Protein AF-A0A497TEY6-F1 (afdb_monomer)

Foldseek 3Di:
DPPPFPFKDKFWPPDFPPDQAAEAEAFDKDKTKIAIDTDAFKWKWKDKQQPPDIDDTDTDDPFRMDIDIDHHNDQDWMKMKMKMAHPVDRVRIDMDMHIYGYHHDDDPVSVVVRVLVVVLVVQSRQAACDDLQHLFGDDPPFRLLSLLVSLCSCVVVPAACPTDPSRRCVVSNVSSLVSQVRRFKDKDACVVVPPDDQPVVPDPDDPPPRIDIDGDTPDPVRVVSNVVSCVSRDDVVVVPPDPPD

Radius of gyration: 21.72 Å; Cα contacts (8 Å, |Δi|>4): 428; chains: 1; bounding box: 52×37×64 Å

Mean predicted aligned error: 9.14 Å

Nearest PDB structures (foldseek):
  4xed-assembly1_A  TM=7.573E-01  e=8.522E-04  Thermoplasmatales archaeon SCGC AB-540-F20
  3tp4-assembly3_B  TM=7.199E-01  e=8.021E-04  synthetic construct
  2ox5-assembly1_Y  TM=5.947E-01  e=7.102E-03  Paracoccus denitrificans
  8qy5-assembly1_A  TM=5.147E-01  e=2.690E+00  Mus musculus
  8qy6-assembly1_A  TM=5.144E-01  e=2.690E+00  Mus musculus

Secondary structure (DSSP, 8-state):
----PPPPEEEEES-STT---EEEETT-EEEEEEEEESSS--EEEEEETTSPPPPPPB---SSSSEEEEEE--SSSEEEEEEEEE-SS-TTSEEEEEEEEEEESS--HHHHHHHHHHHHHHHHHTTB--SSTTTTSBPSSS-HHHHHHHHHHHHHHTT-STTS-TT-TTHHHHHHHHHHHHHHSEEEEEGGG-TTS--TTSSS--SS---EEEEE--SSGGGHHHHHHHHHHT--TTTTTS----

Sequence (245 aa):
MSSVEAAVNVRVQPSGDNVTTAYALSGEQRILFGNVEGAAAYECRWQFSDGTPATAWAAPGATRFINTTHTYASAAPHWARLTCRDPGNIADTDSETINMLVIGTDNLNRQKNDAIDDGLRYSYNRILTGGSYQGCFYGSGQYGASTGMALLAFENHGHNLDSNDEDSYKAVVEEGLACILRVYPTAINMTNQACVGDPELGDTDADNDNKGLRFQSTTQNYTPFMMMAMVNAGSLAAGRSDVVT

Structure (mmCIF, N/CA/C/O backbone):
data_AF-A0A497TEY6-F1
#
_entry.id   AF-A0A497TEY6-F1
#
loop_
_atom_site.group_PDB
_atom_site.id
_atom_site.type_symbol
_atom_site.label_atom_id
_atom_site.label_alt_id
_atom_site.label_comp_id
_atom_site.label_asym_id
_atom_site.label_entity_id
_atom_site.label_seq_id
_atom_site.pdbx_PDB_ins_code
_atom_site.Cartn_x
_atom_site.Cartn_y
_atom_site.Cartn_z
_atom_site.occupancy
_atom_site.B_iso_or_equiv
_atom_site.auth_seq_id
_atom_site.auth_comp_id
_atom_site.auth_asym_id
_atom_site.auth_atom_id
_atom_site.pdbx_PDB_model_num
ATOM 1 N N . MET A 1 1 ? -14.983 16.328 -24.821 1.00 35.53 1 MET A N 1
ATOM 2 C CA . MET A 1 1 ? -15.218 15.136 -23.986 1.00 35.53 1 MET A CA 1
ATOM 3 C C . MET A 1 1 ? -15.114 15.605 -22.554 1.00 35.53 1 MET A C 1
ATOM 5 O O . MET A 1 1 ? -14.080 16.153 -22.202 1.00 35.53 1 MET A O 1
ATOM 9 N N . SER A 1 2 ? -16.214 15.539 -21.804 1.00 33.78 2 SER A N 1
ATOM 10 C CA . SER A 1 2 ? -16.213 15.849 -20.373 1.00 33.78 2 SER A CA 1
ATOM 11 C C . SER A 1 2 ? -15.285 14.844 -19.706 1.00 33.78 2 SER A C 1
ATOM 13 O O . SER A 1 2 ? -15.531 13.646 -19.834 1.00 33.78 2 SER A O 1
ATOM 15 N N . SER A 1 3 ? -14.206 15.301 -19.073 1.00 37.41 3 SER A N 1
ATOM 16 C CA . SER A 1 3 ? -13.462 14.456 -18.147 1.00 37.41 3 SER A CA 1
ATOM 17 C C . SER A 1 3 ? -14.455 14.048 -17.069 1.00 37.41 3 SER A C 1
ATOM 19 O O . SER A 1 3 ? -14.961 14.907 -16.348 1.00 37.41 3 SER A O 1
ATOM 21 N N . VAL A 1 4 ? -14.826 12.772 -17.030 1.00 41.84 4 VAL A N 1
ATOM 22 C CA . VAL A 1 4 ? -15.467 12.220 -15.841 1.00 41.84 4 VAL A CA 1
ATOM 23 C C . VAL A 1 4 ? -14.401 12.347 -14.765 1.00 41.84 4 VAL A C 1
ATOM 25 O O . VAL A 1 4 ? -13.343 11.732 -14.872 1.00 41.84 4 VAL A O 1
ATOM 28 N N . GLU A 1 5 ? -14.616 13.266 -13.831 1.00 52.09 5 GLU A N 1
ATOM 29 C CA . GLU A 1 5 ? -13.780 13.391 -12.647 1.00 52.09 5 GLU A CA 1
ATOM 30 C C . GLU A 1 5 ? -13.785 12.013 -11.976 1.00 52.09 5 GLU A C 1
ATOM 32 O O . GLU A 1 5 ? -14.854 11.429 -11.782 1.00 52.09 5 GLU A O 1
ATOM 37 N N . ALA A 1 6 ? -12.606 11.418 -11.784 1.00 61.09 6 ALA A N 1
ATOM 38 C CA . ALA A 1 6 ? -12.520 10.090 -11.195 1.00 61.09 6 ALA A CA 1
ATOM 39 C C . ALA A 1 6 ? -13.115 10.163 -9.783 1.00 61.09 6 ALA A C 1
ATOM 41 O O . ALA A 1 6 ? -12.627 10.953 -8.970 1.00 61.09 6 ALA A O 1
ATOM 42 N N . ALA A 1 7 ? -14.177 9.383 -9.549 1.00 79.31 7 ALA A N 1
ATOM 43 C CA . ALA A 1 7 ? -14.864 9.306 -8.264 1.00 79.31 7 ALA A CA 1
ATOM 44 C C . ALA A 1 7 ? -13.876 8.938 -7.152 1.00 79.31 7 ALA A C 1
ATOM 46 O O . ALA A 1 7 ? -12.878 8.260 -7.417 1.00 79.31 7 ALA A O 1
ATOM 47 N N . VAL A 1 8 ? -14.159 9.384 -5.926 1.00 86.25 8 VAL A N 1
ATOM 48 C CA . VAL A 1 8 ? -13.364 9.013 -4.751 1.00 86.25 8 VAL A CA 1
ATOM 49 C C . VAL A 1 8 ? -13.293 7.488 -4.683 1.00 86.25 8 VAL A C 1
ATOM 51 O O . VAL A 1 8 ? -14.329 6.830 -4.647 1.00 86.25 8 VAL A O 1
ATOM 54 N N . ASN A 1 9 ? -12.080 6.940 -4.650 1.00 88.94 9 ASN A N 1
ATOM 55 C CA . ASN A 1 9 ? -11.855 5.518 -4.414 1.00 88.94 9 ASN A CA 1
ATOM 56 C C . ASN A 1 9 ? -10.943 5.345 -3.199 1.00 88.94 9 ASN A C 1
ATOM 58 O O . ASN A 1 9 ? -9.799 5.805 -3.212 1.00 88.94 9 ASN A O 1
ATOM 62 N N . VAL A 1 10 ? -11.454 4.735 -2.137 1.00 90.44 10 VAL A N 1
ATOM 63 C CA . VAL A 1 10 ? -10.746 4.473 -0.887 1.00 90.44 10 VAL A CA 1
ATOM 64 C C . VAL A 1 10 ? -10.326 3.016 -0.860 1.00 90.44 10 VAL A C 1
ATOM 66 O O . VAL A 1 10 ? -11.129 2.135 -1.100 1.00 90.44 10 VAL A O 1
ATOM 69 N N . ARG A 1 11 ? -9.086 2.747 -0.455 1.00 89.69 11 ARG A N 1
ATOM 70 C CA . ARG A 1 11 ? -8.628 1.385 -0.149 1.00 89.69 11 ARG A CA 1
ATOM 71 C C . ARG A 1 11 ? -7.975 1.367 1.223 1.00 89.69 11 ARG A C 1
ATOM 73 O O . ARG A 1 11 ? -7.430 2.376 1.676 1.00 89.69 11 ARG A O 1
ATOM 80 N N . VAL A 1 12 ? -8.030 0.236 1.917 1.00 88.06 12 VAL A N 1
ATOM 81 C CA . VAL A 1 12 ? -7.464 0.057 3.268 1.00 88.06 12 VAL A CA 1
ATOM 82 C C . VAL A 1 12 ? -6.588 -1.178 3.331 1.00 88.06 12 VAL A C 1
ATOM 84 O O . VAL A 1 12 ? -6.692 -2.043 2.480 1.00 88.06 12 VAL A O 1
ATOM 87 N N . GLN A 1 13 ? -5.741 -1.280 4.352 1.00 81.81 13 GLN A N 1
ATOM 88 C CA . GLN A 1 13 ? -4.891 -2.451 4.555 1.00 81.81 13 GLN A CA 1
ATOM 89 C C . GLN A 1 13 ? -5.149 -3.124 5.914 1.00 81.81 13 GLN A C 1
ATOM 91 O O . GLN A 1 13 ? -5.354 -2.420 6.909 1.00 81.81 13 GLN A O 1
ATOM 96 N N . PRO A 1 14 ? -5.091 -4.468 5.992 1.00 73.00 14 PRO A N 1
ATOM 97 C CA . PRO A 1 14 ? -4.903 -5.402 4.876 1.00 73.00 14 PRO A CA 1
ATOM 98 C C . PRO A 1 14 ? -6.047 -5.349 3.844 1.00 73.00 14 PRO A C 1
ATOM 100 O O . PRO A 1 14 ? -7.207 -5.210 4.230 1.00 73.00 14 PRO A O 1
ATOM 103 N N . SER A 1 15 ? -5.701 -5.449 2.556 1.00 58.66 15 SER A N 1
ATOM 104 C CA . SER A 1 15 ? -6.634 -5.599 1.422 1.00 58.66 15 SER A CA 1
ATOM 105 C C . SER A 1 15 ? -6.335 -6.870 0.632 1.00 58.66 15 SER A C 1
ATOM 107 O O . SER A 1 15 ? -5.198 -7.342 0.611 1.00 58.66 15 SER A O 1
ATOM 109 N N . GLY A 1 16 ? -7.346 -7.385 -0.068 1.00 46.44 16 GLY A N 1
ATOM 110 C CA . GLY A 1 16 ? -7.223 -8.505 -1.001 1.00 46.44 16 GLY A CA 1
ATOM 111 C C . GLY A 1 16 ? -8.073 -9.717 -0.617 1.00 46.44 16 GLY A C 1
ATOM 112 O O . GLY A 1 16 ? -8.401 -9.938 0.549 1.00 46.44 16 GLY A O 1
ATOM 113 N N . ASP A 1 17 ? -8.401 -10.537 -1.617 1.00 40.22 17 ASP A N 1
ATOM 114 C CA . ASP A 1 17 ? -9.377 -11.635 -1.512 1.00 40.22 17 ASP A CA 1
ATOM 115 C C . ASP A 1 17 ? -8.986 -12.726 -0.490 1.00 40.22 17 ASP A C 1
ATOM 117 O O . ASP A 1 17 ? -9.835 -13.486 -0.023 1.00 40.22 17 ASP A O 1
ATOM 121 N N . ASN A 1 18 ? -7.703 -12.790 -0.110 1.00 43.34 18 ASN A N 1
ATOM 122 C CA . ASN A 1 18 ? -7.140 -13.820 0.768 1.00 43.34 18 ASN A CA 1
ATOM 123 C C . ASN A 1 18 ? -6.798 -13.333 2.189 1.00 43.34 18 ASN A C 1
ATOM 125 O O . ASN A 1 18 ? -6.404 -14.150 3.026 1.00 43.34 18 ASN A O 1
ATOM 129 N N . VAL A 1 19 ? -6.951 -12.037 2.492 1.00 55.66 19 VAL A N 1
ATOM 130 C CA . VAL A 1 19 ? -6.684 -11.477 3.829 1.00 55.66 19 VAL A CA 1
ATOM 131 C C . VAL A 1 19 ? -7.913 -10.715 4.308 1.00 55.66 19 VAL A C 1
ATOM 133 O O . VAL A 1 19 ? -8.013 -9.500 4.207 1.00 55.66 19 VAL A O 1
ATOM 136 N N . THR A 1 20 ? -8.878 -11.449 4.858 1.00 57.47 20 THR A N 1
ATOM 137 C CA . THR A 1 20 ? -10.159 -10.868 5.290 1.00 57.47 20 THR A CA 1
ATOM 138 C C . THR A 1 20 ? -10.094 -10.163 6.644 1.00 57.47 20 THR A C 1
ATOM 140 O O . THR A 1 20 ? -11.054 -9.493 7.018 1.00 57.47 20 THR A O 1
ATOM 143 N N . THR A 1 21 ? -9.013 -10.352 7.412 1.00 66.94 21 THR A N 1
ATOM 144 C CA . THR A 1 21 ? -8.944 -9.916 8.812 1.00 66.94 21 THR A CA 1
ATOM 145 C C . THR A 1 21 ? -7.520 -9.540 9.224 1.00 66.94 21 THR A C 1
ATOM 147 O O . THR A 1 21 ? -6.620 -10.379 9.184 1.00 66.94 21 THR A O 1
ATOM 150 N N . ALA A 1 22 ? -7.326 -8.307 9.695 1.00 81.00 22 ALA A N 1
ATOM 151 C CA . ALA A 1 22 ? -6.098 -7.879 10.361 1.00 81.00 22 ALA A CA 1
ATOM 152 C C . ALA A 1 22 ? -6.052 -8.388 11.810 1.00 81.00 22 ALA A C 1
ATOM 154 O O . ALA A 1 22 ? -7.086 -8.576 12.453 1.00 81.00 22 ALA A O 1
ATOM 155 N N . TYR A 1 23 ? -4.856 -8.570 12.364 1.00 83.50 23 TYR A N 1
ATOM 156 C CA . TYR A 1 23 ? -4.686 -8.953 13.767 1.00 83.50 23 TYR A CA 1
ATOM 157 C C . TYR A 1 23 ? -4.219 -7.769 14.600 1.00 83.50 23 TYR A C 1
ATOM 159 O O . TYR A 1 23 ? -3.314 -7.056 14.183 1.00 83.50 23 TYR A O 1
ATOM 167 N N . ALA A 1 24 ? -4.761 -7.627 15.808 1.00 87.25 24 ALA A N 1
ATOM 168 C CA . ALA A 1 24 ? -4.252 -6.701 16.818 1.00 87.25 24 ALA A CA 1
ATOM 169 C C . ALA A 1 24 ? -4.156 -7.384 18.189 1.00 87.25 24 ALA A C 1
ATOM 171 O O . ALA A 1 24 ? -4.886 -8.339 18.461 1.00 87.25 24 ALA A O 1
ATOM 172 N N . LEU A 1 25 ? -3.264 -6.916 19.062 1.00 92.31 25 LEU A N 1
ATOM 173 C CA . LEU A 1 25 ? -3.239 -7.334 20.463 1.00 92.31 25 LEU A CA 1
ATOM 174 C C . LEU A 1 25 ? -4.049 -6.343 21.308 1.00 92.31 25 LEU A C 1
ATOM 176 O O . LEU A 1 25 ? -3.952 -5.128 21.142 1.00 92.31 25 LEU A O 1
ATOM 180 N N . SER A 1 26 ? -4.849 -6.861 22.235 1.00 94.56 26 SER A N 1
ATOM 181 C CA . SER A 1 26 ? -5.590 -6.038 23.192 1.00 94.56 26 SER A CA 1
ATOM 182 C C . SER A 1 26 ? -4.626 -5.148 23.987 1.00 94.56 26 SER A C 1
ATOM 184 O O . SER A 1 26 ? -3.683 -5.647 24.600 1.00 94.56 26 SER A O 1
ATOM 186 N N . GLY A 1 27 ? -4.867 -3.837 23.998 1.00 93.88 27 GLY A N 1
ATOM 187 C CA . GLY A 1 27 ? -4.016 -2.844 24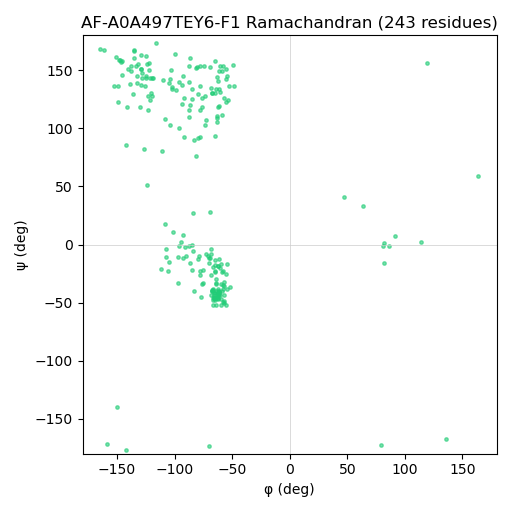.663 1.00 93.88 27 GLY A CA 1
ATOM 188 C C . GLY A 1 27 ? -2.768 -2.415 23.879 1.00 93.88 27 GLY A C 1
ATOM 189 O O . GLY A 1 27 ? -2.040 -1.543 24.346 1.00 93.88 27 GLY A O 1
ATOM 190 N N . GLU A 1 28 ? -2.522 -2.973 22.692 1.00 92.44 28 GLU A N 1
ATOM 191 C CA . GLU A 1 28 ? -1.431 -2.558 21.806 1.00 92.44 28 GLU A CA 1
ATOM 192 C C . GLU A 1 28 ? -1.882 -1.405 20.898 1.00 92.44 28 GLU A C 1
ATOM 194 O O . GLU A 1 28 ? -3.013 -1.375 20.406 1.00 92.44 28 GLU A O 1
ATOM 199 N N . GLN A 1 29 ? -1.001 -0.429 20.675 1.00 92.56 29 GLN A N 1
ATOM 200 C CA . GLN A 1 29 ? -1.232 0.615 19.680 1.00 92.56 29 GLN A CA 1
ATOM 201 C C . GLN A 1 29 ? -0.907 0.081 18.286 1.00 92.56 29 GLN A C 1
ATOM 203 O O . GLN A 1 29 ? 0.180 -0.442 18.058 1.00 92.56 29 GLN A O 1
ATOM 208 N N . ARG A 1 30 ? -1.837 0.258 17.347 1.00 88.06 30 ARG A N 1
ATOM 209 C CA . ARG A 1 30 ? -1.687 -0.139 15.946 1.00 88.06 30 ARG A CA 1
ATOM 210 C C . ARG A 1 30 ? -1.801 1.056 15.026 1.00 88.06 30 ARG A C 1
ATOM 212 O O . ARG A 1 30 ? -2.616 1.945 15.265 1.00 88.06 30 ARG A O 1
ATOM 219 N N . ILE A 1 31 ? -1.003 1.049 13.962 1.00 89.88 31 ILE A N 1
ATOM 220 C CA . ILE A 1 31 ? -1.162 1.978 12.846 1.00 89.88 31 ILE A CA 1
ATOM 221 C C . ILE A 1 31 ? -2.147 1.346 11.871 1.00 89.88 31 ILE A C 1
ATOM 223 O O . ILE A 1 31 ? -1.865 0.308 11.282 1.00 89.88 31 ILE A O 1
ATOM 227 N N . LEU A 1 32 ? -3.290 1.993 11.701 1.00 90.94 32 LEU A N 1
ATOM 228 C CA . LEU A 1 32 ? -4.266 1.658 10.674 1.00 90.94 32 LEU A CA 1
ATOM 229 C C . LEU A 1 32 ? -4.025 2.578 9.491 1.00 90.94 32 LEU A C 1
ATOM 231 O O . LEU A 1 32 ? -3.728 3.761 9.688 1.00 90.94 32 LEU A O 1
ATOM 235 N N . PHE A 1 33 ? -4.130 2.053 8.275 1.00 90.19 33 PHE A N 1
ATOM 236 C CA . PHE A 1 33 ? -3.905 2.872 7.100 1.00 90.19 33 PHE A CA 1
ATOM 237 C C . PHE A 1 33 ? -4.689 2.430 5.873 1.00 90.19 33 PHE A C 1
ATOM 239 O O . PHE A 1 33 ? -5.163 1.300 5.774 1.00 90.19 33 PHE A O 1
ATOM 246 N N . GLY A 1 34 ? -4.788 3.368 4.943 1.00 90.31 34 GLY A N 1
ATOM 247 C CA . GLY A 1 34 ? -5.334 3.187 3.612 1.00 90.31 34 GLY A CA 1
ATOM 248 C C . GLY A 1 34 ? -4.831 4.279 2.676 1.00 90.31 34 GLY A C 1
ATOM 249 O O . GLY A 1 34 ? -3.964 5.075 3.049 1.00 90.31 34 GLY A O 1
ATOM 250 N N . ASN A 1 35 ? -5.381 4.345 1.478 1.00 89.69 35 ASN A N 1
ATOM 251 C CA . ASN A 1 35 ? -5.160 5.411 0.510 1.00 89.69 35 ASN A CA 1
ATOM 252 C C . ASN A 1 35 ? -6.489 5.839 -0.113 1.00 89.69 35 ASN A C 1
ATOM 254 O O . ASN A 1 35 ? -7.515 5.183 0.044 1.00 89.69 35 ASN A O 1
ATOM 258 N N . VAL A 1 36 ? -6.446 6.981 -0.787 1.00 89.44 36 VAL A N 1
ATOM 259 C CA . VAL A 1 36 ? -7.556 7.500 -1.576 1.00 89.44 36 VAL A CA 1
ATOM 260 C C . VAL A 1 36 ? -7.024 7.937 -2.931 1.00 89.44 36 VAL A C 1
ATOM 262 O O . VAL A 1 36 ? -5.941 8.524 -3.009 1.00 89.44 36 VAL A O 1
ATOM 265 N N . GLU A 1 37 ? -7.776 7.643 -3.980 1.00 85.75 37 GLU A N 1
ATOM 266 C CA . GLU A 1 37 ? -7.488 8.035 -5.353 1.00 85.75 37 GLU A CA 1
ATOM 267 C C . GLU A 1 37 ? -8.649 8.818 -5.969 1.00 85.75 37 GLU A C 1
ATOM 269 O O . GLU A 1 37 ? -9.806 8.692 -5.564 1.00 85.75 37 GLU A O 1
ATOM 274 N N . GLY A 1 38 ? -8.287 9.627 -6.966 1.00 75.44 38 GLY A N 1
ATOM 275 C CA . GLY A 1 38 ? -9.163 10.402 -7.837 1.00 75.44 38 GLY A CA 1
ATOM 276 C C . GLY A 1 38 ? -8.639 11.836 -8.032 1.00 75.44 38 GLY A C 1
ATOM 277 O O . GLY A 1 38 ? -7.477 12.127 -7.737 1.00 75.44 38 GLY A O 1
ATOM 278 N N . ALA A 1 39 ? -9.461 12.728 -8.589 1.00 61.75 39 ALA A N 1
ATOM 279 C CA . ALA A 1 39 ? -9.014 14.050 -9.044 1.00 61.75 39 ALA A CA 1
ATOM 280 C C . ALA A 1 39 ? -9.139 15.199 -8.015 1.00 61.75 39 ALA A C 1
ATOM 282 O O . ALA A 1 39 ? -8.576 16.272 -8.249 1.00 61.75 39 ALA A O 1
ATOM 283 N N . ALA A 1 40 ? -9.845 15.002 -6.895 1.00 69.56 40 ALA A N 1
ATOM 284 C CA . ALA A 1 40 ? -10.230 16.079 -5.975 1.00 69.56 40 ALA A CA 1
ATOM 285 C C . ALA A 1 40 ? -9.324 16.204 -4.731 1.00 69.56 40 ALA A C 1
ATOM 287 O O . ALA A 1 40 ? -8.566 15.305 -4.369 1.00 69.56 40 ALA A O 1
ATOM 288 N N . ALA A 1 41 ? -9.413 17.347 -4.040 1.00 82.81 41 ALA A N 1
ATOM 289 C CA . ALA A 1 41 ? -8.766 17.551 -2.745 1.00 82.81 41 ALA A CA 1
ATOM 290 C C . ALA A 1 41 ? -9.605 16.902 -1.633 1.00 82.81 41 ALA A C 1
ATOM 292 O O . ALA A 1 41 ? -10.509 17.526 -1.088 1.00 82.81 41 ALA A O 1
ATOM 293 N N . TYR A 1 42 ? -9.312 15.644 -1.309 1.00 88.88 42 TYR A N 1
ATOM 294 C CA . TYR A 1 42 ? -10.089 14.866 -0.343 1.00 88.88 42 TYR A CA 1
ATOM 295 C C . TYR A 1 42 ? -9.940 15.343 1.096 1.00 88.88 42 TYR A C 1
ATOM 297 O O . TYR A 1 42 ? -8.885 15.820 1.511 1.00 88.88 42 TYR A O 1
ATOM 305 N N . GLU A 1 43 ? -10.973 15.089 1.893 1.00 93.19 43 GLU A N 1
ATOM 306 C CA . GLU A 1 43 ? -10.844 14.957 3.339 1.00 93.19 43 GLU A CA 1
ATOM 307 C C . GLU A 1 43 ? -11.282 13.563 3.777 1.00 93.19 43 GLU A C 1
ATOM 309 O O . GLU A 1 43 ? -12.223 12.986 3.232 1.00 93.19 43 GLU A O 1
ATOM 314 N N . CYS A 1 44 ? -10.598 13.017 4.777 1.00 95.38 44 CYS A N 1
ATOM 315 C CA . CYS A 1 44 ? -10.802 11.661 5.254 1.00 95.38 44 CYS A CA 1
ATOM 316 C C . CYS A 1 44 ? -10.938 11.617 6.774 1.00 95.38 44 CYS A C 1
ATOM 318 O O . CYS A 1 44 ? -10.434 12.487 7.489 1.00 95.38 44 CYS A O 1
ATOM 320 N N . ARG A 1 45 ? -11.609 10.582 7.277 1.00 96.19 45 ARG A N 1
ATOM 321 C CA . ARG A 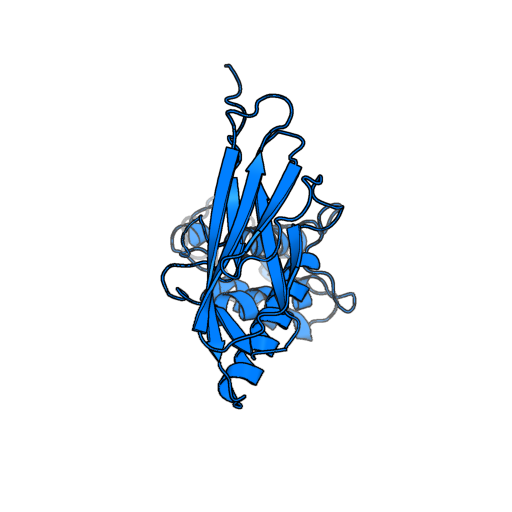1 45 ? -11.702 10.285 8.709 1.00 96.19 45 ARG A CA 1
ATOM 322 C C . ARG A 1 45 ? -11.739 8.786 8.977 1.00 96.19 45 ARG A C 1
ATOM 324 O O . ARG A 1 45 ? -12.201 8.010 8.143 1.00 96.19 45 ARG A O 1
ATOM 331 N N . TRP A 1 46 ? -11.360 8.418 10.193 1.00 97.25 46 TRP A N 1
ATOM 332 C CA . TRP A 1 46 ? -11.461 7.062 10.713 1.00 97.25 46 TRP A CA 1
ATOM 333 C C . TRP A 1 46 ? -12.620 6.919 11.693 1.00 97.25 46 TRP A C 1
ATOM 335 O O . TRP A 1 46 ? -12.899 7.816 12.491 1.00 97.25 46 TRP A O 1
ATOM 345 N N . GLN A 1 47 ? -13.288 5.771 11.636 1.00 97.44 47 GLN A N 1
ATOM 346 C CA . GLN A 1 47 ? -14.353 5.375 12.552 1.00 97.44 47 GLN A CA 1
ATOM 347 C C . GLN A 1 47 ? -14.056 3.992 13.124 1.00 97.44 47 GLN A C 1
ATOM 349 O O . GLN A 1 47 ? -13.496 3.150 12.424 1.00 97.44 47 GLN A O 1
ATOM 354 N N . PHE A 1 48 ? -14.471 3.749 14.367 1.00 96.19 48 PHE A N 1
ATOM 355 C CA . PHE A 1 48 ? -14.117 2.539 15.106 1.00 96.19 48 PHE A CA 1
ATOM 356 C C . PHE A 1 48 ? -15.354 1.845 15.672 1.00 96.19 48 PHE A C 1
ATOM 358 O O . PHE A 1 48 ? -16.305 2.483 16.123 1.00 96.19 48 PHE A O 1
ATOM 365 N N . SER A 1 49 ? -15.316 0.516 15.670 1.00 95.12 49 SER A N 1
ATOM 366 C CA . SER A 1 49 ? -16.376 -0.347 16.211 1.00 95.12 49 SER A CA 1
ATOM 367 C C . SER A 1 49 ? -16.515 -0.346 17.737 1.00 95.12 49 SER A C 1
ATOM 369 O O . SER A 1 49 ? -17.520 -0.822 18.257 1.00 95.12 49 SER A O 1
ATOM 371 N N . ASP A 1 50 ? -15.509 0.142 18.463 1.00 94.12 50 ASP A N 1
ATOM 372 C CA . ASP A 1 50 ? -15.385 -0.003 19.919 1.00 94.12 50 ASP A CA 1
ATOM 373 C C . ASP A 1 50 ? -15.981 1.168 20.721 1.00 94.12 50 ASP A C 1
ATOM 375 O O . ASP A 1 50 ? -15.830 1.235 21.940 1.00 94.12 50 ASP A O 1
ATOM 379 N N . GLY A 1 51 ? -16.676 2.088 20.045 1.00 93.25 51 GLY A N 1
ATOM 380 C CA . GLY A 1 51 ? -17.280 3.274 20.653 1.00 93.25 51 GLY A CA 1
ATOM 381 C C . GLY A 1 51 ? -16.336 4.472 20.774 1.00 93.25 51 GLY A C 1
ATOM 382 O O . GLY A 1 51 ? -16.775 5.537 21.216 1.00 93.25 51 GLY A O 1
ATOM 383 N N . THR A 1 52 ? -15.075 4.344 20.349 1.00 96.12 52 THR A N 1
ATOM 384 C CA . THR A 1 52 ? -14.159 5.485 20.248 1.00 96.12 52 THR A CA 1
ATOM 385 C C . THR A 1 52 ? -14.711 6.511 19.252 1.00 96.12 52 THR A C 1
ATOM 387 O O . THR A 1 52 ? -15.153 6.131 18.161 1.00 96.12 52 THR A O 1
ATOM 390 N N . PRO A 1 53 ? -14.707 7.818 19.587 1.00 96.88 53 PRO A N 1
ATOM 391 C CA . PRO A 1 53 ? -15.140 8.854 18.661 1.00 96.88 53 PRO A CA 1
ATOM 392 C C . PRO A 1 53 ? -14.366 8.799 17.342 1.00 96.88 53 PRO A C 1
ATOM 394 O O . PRO A 1 53 ? -13.160 8.555 17.321 1.00 96.88 53 PRO A O 1
ATOM 397 N N . ALA A 1 54 ? -15.064 9.070 16.240 1.00 97.25 54 ALA A N 1
ATOM 398 C CA . ALA A 1 54 ? -14.426 9.207 14.938 1.00 97.25 54 ALA A CA 1
ATOM 399 C C . ALA A 1 54 ? -13.379 10.331 14.957 1.00 97.25 54 ALA A C 1
ATOM 401 O O . ALA A 1 54 ? -13.551 11.338 15.653 1.00 97.25 54 ALA A O 1
ATOM 402 N N . THR A 1 55 ? -12.329 10.195 14.148 1.00 97.19 55 THR A N 1
ATOM 403 C CA . THR A 1 55 ? -11.382 11.296 13.952 1.00 97.19 55 THR A CA 1
ATOM 404 C C . THR A 1 55 ? -12.076 12.470 13.258 1.00 97.19 55 THR A C 1
ATOM 406 O O . THR A 1 55 ? -13.094 12.309 12.574 1.00 97.19 55 THR A O 1
ATOM 409 N N . ALA A 1 56 ? -11.515 13.670 13.410 1.00 95.75 56 ALA A N 1
ATOM 410 C CA . ALA A 1 56 ? -11.923 14.803 12.590 1.00 95.75 56 ALA A CA 1
ATOM 411 C C . ALA A 1 56 ? -11.657 14.510 11.104 1.00 95.75 56 ALA A C 1
ATOM 413 O O . ALA A 1 56 ? -10.759 13.731 10.772 1.00 95.75 56 ALA A O 1
ATOM 414 N N . TRP A 1 57 ? -12.435 15.147 10.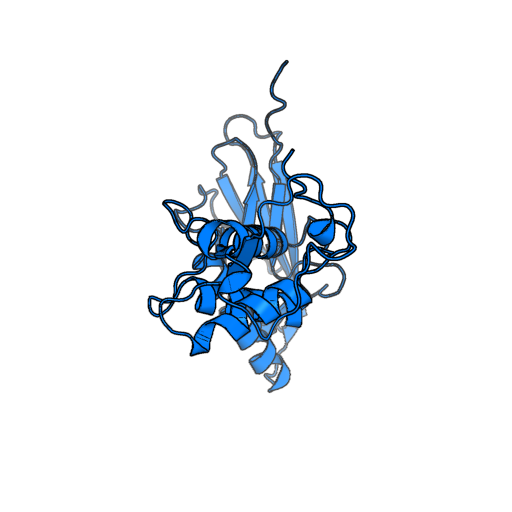230 1.00 94.38 57 TRP A N 1
ATOM 415 C CA . TRP A 1 57 ? -12.116 15.200 8.809 1.00 94.38 57 TRP A CA 1
ATOM 416 C C . TRP A 1 57 ? -10.818 15.980 8.612 1.00 94.38 57 TRP A C 1
ATOM 418 O O . TRP A 1 57 ? -10.657 17.070 9.167 1.00 94.38 57 TRP A O 1
ATOM 428 N N . ALA A 1 58 ? -9.890 15.406 7.857 1.00 92.50 58 ALA A N 1
ATOM 429 C CA . ALA A 1 58 ? -8.612 16.025 7.547 1.00 92.50 58 ALA A CA 1
ATOM 430 C C . ALA A 1 58 ? -8.169 15.649 6.134 1.00 92.50 58 ALA A C 1
ATOM 432 O O . ALA A 1 58 ? -8.416 14.533 5.678 1.00 92.50 58 ALA A O 1
ATOM 433 N N . ALA A 1 59 ? -7.490 16.569 5.452 1.00 89.50 59 ALA A N 1
ATOM 434 C CA . ALA A 1 59 ? -6.874 16.267 4.167 1.00 89.50 59 ALA A CA 1
ATOM 435 C C . ALA A 1 59 ? -5.781 15.190 4.324 1.00 89.50 59 ALA A C 1
ATOM 437 O O . ALA A 1 59 ? -5.070 15.202 5.340 1.00 89.50 59 ALA A O 1
ATOM 438 N N . PRO A 1 60 ? -5.607 14.282 3.343 1.00 85.25 60 PRO A N 1
ATOM 439 C CA . PRO A 1 60 ? -4.447 13.403 3.297 1.00 85.25 60 PRO A CA 1
ATOM 440 C C . PRO A 1 60 ? -3.151 14.220 3.400 1.00 85.25 60 PRO A C 1
ATOM 442 O O . PRO A 1 60 ? -3.015 15.283 2.793 1.00 85.25 60 PRO A O 1
ATOM 445 N N . GLY A 1 61 ? -2.206 13.746 4.214 1.00 76.25 61 GLY A N 1
ATOM 446 C CA . GLY A 1 61 ? -0.903 14.393 4.356 1.00 76.25 61 GLY A CA 1
ATOM 447 C C . GLY A 1 61 ? -0.030 14.243 3.103 1.00 76.25 61 GLY A C 1
ATOM 448 O O . GLY A 1 61 ? -0.438 13.683 2.094 1.00 76.25 61 GLY A O 1
ATOM 449 N N . ALA A 1 62 ? 1.231 14.677 3.190 1.00 71.56 62 ALA A N 1
ATOM 450 C CA . ALA A 1 62 ? 2.215 14.502 2.111 1.00 71.56 62 ALA A CA 1
ATOM 451 C C . ALA A 1 62 ? 2.645 13.034 1.881 1.00 71.56 62 ALA A C 1
ATOM 453 O O . ALA A 1 62 ? 3.459 12.750 1.004 1.00 71.56 62 ALA A O 1
ATOM 454 N N . T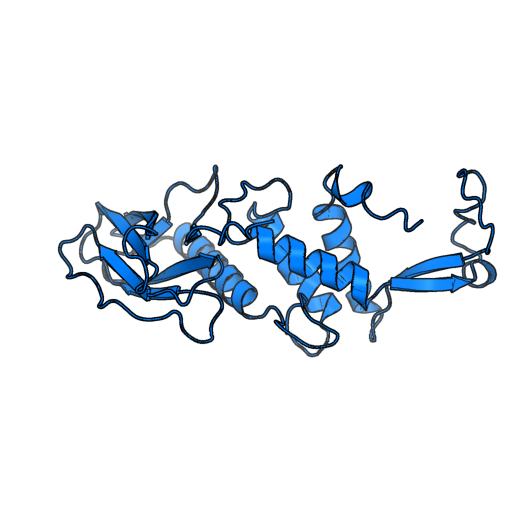HR A 1 63 ? 2.157 12.107 2.705 1.00 75.06 63 THR A N 1
ATOM 455 C CA . THR A 1 63 ? 2.428 10.673 2.607 1.00 75.06 63 THR A CA 1
ATOM 456 C C . THR A 1 63 ? 1.439 9.990 1.666 1.00 75.06 63 THR A C 1
ATOM 458 O O . THR A 1 63 ? 0.294 10.415 1.563 1.00 75.06 63 THR A O 1
ATOM 461 N N . ARG A 1 64 ? 1.829 8.869 1.039 1.00 77.31 64 ARG A N 1
ATOM 462 C CA . ARG A 1 64 ? 0.942 8.097 0.136 1.00 77.31 64 ARG A CA 1
ATOM 463 C C . ARG A 1 64 ? -0.231 7.402 0.837 1.00 77.31 64 ARG A C 1
ATOM 465 O O . ARG A 1 64 ? -1.076 6.804 0.182 1.00 77.31 64 ARG A O 1
ATOM 472 N N . PHE A 1 65 ? -0.245 7.424 2.162 1.00 84.94 65 PHE A N 1
ATOM 473 C CA . PHE A 1 65 ? -1.221 6.753 3.001 1.00 84.94 65 PHE A CA 1
ATOM 474 C C . PHE A 1 65 ? -1.876 7.748 3.948 1.00 84.94 65 PHE A C 1
ATOM 476 O O . PHE A 1 65 ? -1.230 8.667 4.462 1.00 84.94 65 PHE A O 1
ATOM 483 N N . ILE A 1 66 ? -3.151 7.500 4.204 1.00 89.94 66 ILE A N 1
ATOM 484 C CA . ILE A 1 66 ? -3.935 8.097 5.271 1.00 89.94 66 ILE A CA 1
ATOM 485 C C . ILE A 1 66 ? -3.838 7.138 6.445 1.00 89.94 66 ILE A C 1
ATOM 487 O O . ILE A 1 66 ? -4.211 5.973 6.318 1.00 89.94 66 ILE A O 1
ATOM 491 N N . ASN A 1 67 ? -3.326 7.606 7.579 1.00 90.56 67 ASN A N 1
ATOM 492 C CA . ASN A 1 67 ? -3.130 6.764 8.750 1.00 90.56 67 ASN A CA 1
ATOM 493 C C . ASN A 1 67 ? -3.814 7.313 9.991 1.00 90.56 67 ASN A C 1
ATOM 495 O O . ASN A 1 67 ? -4.172 8.487 10.073 1.00 90.56 67 ASN A O 1
ATOM 499 N N . THR A 1 68 ? -3.980 6.427 10.960 1.00 92.88 68 THR A N 1
ATOM 500 C CA . THR A 1 68 ? -4.293 6.781 12.338 1.00 92.88 68 THR A CA 1
ATOM 501 C C . THR A 1 68 ? -3.678 5.747 13.270 1.00 92.88 68 THR A C 1
ATOM 503 O O . THR A 1 68 ? -3.385 4.623 12.856 1.00 92.88 68 THR A O 1
ATOM 506 N N . THR A 1 69 ? -3.477 6.115 14.530 1.00 93.69 69 THR A N 1
ATOM 507 C CA . THR A 1 69 ? -3.128 5.158 15.578 1.00 93.69 69 THR A CA 1
ATOM 508 C C . THR A 1 69 ? -4.351 4.851 16.425 1.00 93.69 69 THR A C 1
ATOM 510 O O . THR A 1 69 ? -5.075 5.756 16.835 1.00 93.69 69 THR A O 1
ATOM 513 N N . HIS A 1 70 ? -4.582 3.570 16.700 1.00 94.75 70 HIS A N 1
ATOM 514 C CA . HIS A 1 70 ? -5.710 3.129 17.518 1.00 94.75 70 HIS A CA 1
ATOM 515 C C . HIS A 1 70 ? -5.318 1.982 18.449 1.00 94.75 70 HIS A C 1
ATOM 517 O O . HIS A 1 70 ? -4.436 1.187 18.122 1.00 94.75 70 HIS A O 1
ATOM 523 N N . THR A 1 71 ? -5.983 1.887 19.600 1.00 95.50 71 THR A N 1
ATOM 524 C CA . THR A 1 71 ? -5.773 0.822 20.590 1.00 95.50 71 THR A CA 1
ATOM 525 C C . THR A 1 71 ? -7.113 0.225 20.986 1.00 95.50 71 THR A C 1
ATOM 527 O O . THR A 1 71 ? -7.946 0.905 21.578 1.00 95.50 71 THR A O 1
ATOM 530 N N . TYR A 1 72 ? -7.296 -1.068 20.719 1.00 93.94 72 TYR A N 1
ATOM 531 C CA . TYR A 1 72 ? -8.478 -1.808 21.154 1.00 93.94 72 TYR A CA 1
ATOM 532 C C . TYR A 1 72 ? -8.290 -2.326 22.579 1.00 93.94 72 TYR A C 1
ATOM 534 O O . TYR A 1 72 ? -7.321 -3.028 22.868 1.00 93.94 72 TYR A O 1
ATOM 542 N N . ALA A 1 73 ? -9.215 -1.992 23.479 1.00 94.06 73 ALA A N 1
ATOM 543 C CA . ALA A 1 73 ? -9.104 -2.346 24.896 1.00 94.06 73 ALA A CA 1
ATOM 544 C C . ALA A 1 73 ? -9.466 -3.809 25.206 1.00 94.06 73 ALA A C 1
ATOM 546 O O . ALA A 1 73 ? -9.039 -4.332 26.235 1.00 94.06 73 ALA A O 1
ATOM 547 N N . SER A 1 74 ? -10.258 -4.455 24.347 1.00 93.94 74 SER A N 1
ATOM 548 C CA . SER A 1 74 ? -10.787 -5.802 24.565 1.00 93.94 74 SER A CA 1
ATOM 549 C C . SER A 1 74 ? -10.450 -6.750 23.423 1.00 93.94 74 SER A C 1
ATOM 551 O O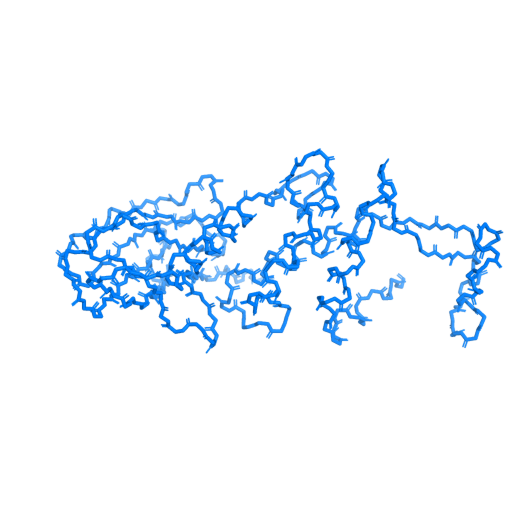 . SER A 1 74 ? -10.515 -6.380 22.254 1.00 93.94 74 SER A O 1
ATOM 553 N N . ALA A 1 75 ? -10.184 -8.009 23.770 1.00 94.00 75 ALA A N 1
ATOM 554 C CA . ALA A 1 75 ? -10.069 -9.088 22.802 1.00 94.00 75 ALA A CA 1
ATOM 555 C C . ALA A 1 75 ? -11.453 -9.476 22.257 1.00 94.00 75 ALA A C 1
ATOM 557 O O . ALA A 1 75 ? -12.230 -10.152 22.934 1.00 94.00 75 ALA A O 1
ATOM 558 N N . ALA A 1 76 ? -11.759 -9.026 21.044 1.00 90.50 76 ALA A N 1
ATOM 559 C CA . ALA A 1 76 ? -12.974 -9.341 20.306 1.00 90.50 76 ALA A CA 1
ATOM 560 C C . ALA A 1 76 ? -12.773 -9.040 18.808 1.00 90.50 76 ALA A C 1
ATOM 562 O O . ALA A 1 76 ? -11.800 -8.383 18.425 1.00 90.50 76 ALA A O 1
ATOM 563 N N . PRO A 1 77 ? -13.684 -9.496 17.935 1.00 92.00 77 PRO A N 1
ATOM 564 C CA . PRO A 1 77 ? -13.794 -8.942 16.596 1.00 92.00 77 PRO A CA 1
ATOM 565 C C . PRO A 1 77 ? -14.125 -7.447 16.657 1.00 92.00 77 PRO A C 1
ATOM 567 O O . PRO A 1 77 ? -15.050 -7.033 17.356 1.00 92.00 77 PRO A O 1
ATOM 570 N N . HIS A 1 78 ? -13.382 -6.656 15.898 1.00 93.12 78 HIS A N 1
ATOM 571 C CA . HIS A 1 78 ? -13.537 -5.215 15.764 1.00 93.12 78 HIS A CA 1
ATOM 572 C C . HIS A 1 78 ? -13.446 -4.824 14.287 1.00 93.12 78 HIS A C 1
ATOM 574 O O . HIS A 1 78 ? -13.038 -5.614 13.442 1.00 93.12 78 HIS A O 1
ATOM 580 N N . TRP A 1 79 ? -13.813 -3.592 13.968 1.00 93.06 79 TRP A N 1
ATOM 581 C CA . TRP A 1 79 ? -13.541 -2.986 12.672 1.00 93.06 79 TRP A CA 1
ATOM 582 C C . TRP A 1 79 ? -13.083 -1.537 12.829 1.00 93.06 79 TRP A C 1
ATOM 584 O O . TRP A 1 79 ? -13.440 -0.858 13.802 1.00 93.06 79 TRP A O 1
ATOM 594 N N . ALA A 1 80 ? -12.318 -1.080 11.842 1.00 94.31 80 ALA A N 1
ATOM 595 C CA . ALA A 1 80 ? -12.020 0.323 11.598 1.00 94.31 80 ALA A CA 1
ATOM 596 C C . ALA A 1 80 ? -12.393 0.674 10.159 1.00 94.31 80 ALA A C 1
ATOM 598 O O . ALA A 1 80 ? -12.104 -0.092 9.247 1.00 94.31 80 ALA A O 1
ATOM 599 N N . ARG A 1 81 ? -13.033 1.821 9.950 1.00 95.00 81 ARG A N 1
ATOM 600 C CA . ARG A 1 81 ? -13.469 2.272 8.627 1.00 95.00 81 ARG A CA 1
ATOM 601 C C . ARG A 1 81 ? -12.807 3.590 8.276 1.00 95.00 81 ARG A C 1
ATOM 603 O O . ARG A 1 81 ? -12.908 4.538 9.059 1.00 95.00 81 ARG A O 1
ATOM 610 N N . LEU A 1 82 ? -12.181 3.639 7.109 1.00 95.38 82 LEU A N 1
ATOM 611 C CA . LEU A 1 82 ? -11.726 4.868 6.479 1.00 95.38 82 LEU A CA 1
ATOM 612 C C . LEU A 1 82 ? -12.841 5.365 5.567 1.00 95.38 82 LEU A C 1
ATOM 614 O O . LEU A 1 82 ? -13.322 4.622 4.721 1.00 95.38 82 LEU A O 1
ATOM 618 N N . THR A 1 83 ? -13.254 6.613 5.740 1.00 95.31 83 THR A N 1
ATOM 619 C CA . THR A 1 83 ? -14.176 7.288 4.823 1.00 95.31 83 THR A CA 1
ATOM 620 C C . THR A 1 83 ? -13.476 8.519 4.282 1.00 95.31 83 THR A C 1
ATOM 622 O O . THR A 1 83 ? -12.978 9.317 5.079 1.00 95.31 83 THR A O 1
ATOM 625 N N . CYS A 1 84 ? -13.496 8.701 2.966 1.00 94.69 84 CYS A N 1
ATOM 626 C CA . CYS A 1 84 ? -13.022 9.911 2.304 1.00 94.69 84 CYS A CA 1
ATOM 627 C C . CYS A 1 84 ? -14.138 10.530 1.472 1.00 94.69 84 CYS A C 1
ATOM 629 O O . CYS A 1 84 ? -15.026 9.829 0.993 1.00 94.69 84 CYS A O 1
ATOM 631 N N . ARG A 1 85 ? -14.101 11.851 1.318 1.00 93.06 85 ARG A N 1
ATOM 632 C CA . ARG A 1 85 ? -15.059 12.591 0.497 1.00 93.06 85 ARG A CA 1
ATOM 633 C C . ARG A 1 85 ? -14.418 13.791 -0.170 1.00 93.06 85 ARG A C 1
ATOM 635 O O . ARG A 1 85 ? -13.438 14.335 0.349 1.00 93.06 85 ARG A O 1
ATOM 642 N N . ASP A 1 86 ? -15.024 14.237 -1.260 1.00 90.88 86 ASP A N 1
ATOM 643 C CA . ASP A 1 86 ? -14.783 15.572 -1.791 1.00 90.88 86 ASP A CA 1
ATOM 644 C C . ASP A 1 86 ? -15.538 16.613 -0.929 1.00 90.88 86 ASP A C 1
ATOM 646 O O . ASP A 1 86 ? -16.771 16.575 -0.839 1.00 90.88 86 ASP A O 1
ATOM 650 N N . PRO A 1 87 ? -14.847 17.560 -0.265 1.00 86.94 87 PRO A N 1
ATOM 651 C CA . PRO A 1 87 ? -15.508 18.626 0.484 1.00 86.94 87 PRO A CA 1
ATOM 652 C C . PRO A 1 87 ? -16.323 19.577 -0.414 1.00 86.94 87 PRO A C 1
ATOM 654 O O . PRO A 1 87 ? -17.254 20.217 0.079 1.00 86.94 87 PRO A O 1
ATOM 657 N N . GLY A 1 88 ? -15.999 19.676 -1.710 1.00 86.75 88 GLY A N 1
ATOM 658 C CA . GLY A 1 88 ? -16.745 20.447 -2.709 1.00 86.75 88 GLY A CA 1
ATOM 659 C C . GLY A 1 88 ? -18.020 19.752 -3.193 1.00 86.75 88 GLY A C 1
ATOM 660 O O . GLY A 1 88 ? -18.988 20.425 -3.559 1.00 86.75 88 GLY A O 1
ATOM 661 N N . ASN A 1 89 ? -18.057 18.422 -3.124 1.00 86.62 89 ASN A N 1
ATOM 662 C CA . ASN A 1 89 ? -19.199 17.594 -3.477 1.00 86.62 89 ASN A CA 1
ATOM 663 C C . ASN A 1 89 ? -19.320 16.406 -2.515 1.00 86.62 89 ASN A C 1
ATOM 665 O O . ASN A 1 89 ? -18.891 15.297 -2.805 1.00 86.62 89 ASN A O 1
ATOM 669 N N . ILE A 1 90 ? -19.992 16.610 -1.381 1.00 85.31 90 ILE A N 1
ATOM 670 C CA . ILE A 1 90 ? -20.130 15.574 -0.343 1.00 85.31 90 ILE A CA 1
ATOM 671 C C . ILE A 1 90 ? -20.856 14.297 -0.802 1.00 85.31 90 ILE A C 1
ATOM 673 O O . ILE A 1 90 ? -20.868 13.320 -0.060 1.00 85.31 90 ILE A O 1
ATOM 677 N N . ALA A 1 91 ? -21.516 14.309 -1.966 1.00 85.81 91 ALA A N 1
ATOM 678 C CA . ALA A 1 91 ? -22.110 13.107 -2.548 1.00 85.81 91 ALA A CA 1
ATOM 679 C C . ALA A 1 91 ? -21.051 12.186 -3.176 1.00 85.81 91 ALA A C 1
ATOM 681 O O . ALA A 1 91 ? -21.300 10.991 -3.301 1.00 85.81 91 ALA A O 1
ATOM 682 N N . ASP A 1 92 ? -19.884 12.729 -3.528 1.00 89.06 92 ASP A N 1
ATOM 683 C CA . ASP A 1 92 ? -18.695 11.966 -3.886 1.00 89.06 92 ASP A CA 1
ATOM 684 C C . ASP A 1 92 ? -17.974 11.573 -2.589 1.00 89.06 92 ASP A C 1
ATOM 686 O O . ASP A 1 92 ? -17.213 12.335 -1.987 1.00 89.06 92 ASP A O 1
ATOM 690 N N . THR A 1 93 ? -18.355 10.410 -2.070 1.00 92.00 93 THR A N 1
ATOM 691 C CA . THR A 1 93 ? -17.842 9.821 -0.834 1.00 92.00 93 THR A CA 1
ATOM 692 C C . THR A 1 93 ? -17.655 8.339 -1.066 1.00 92.00 93 THR A C 1
ATOM 694 O O . THR A 1 93 ? -18.556 7.684 -1.586 1.00 92.00 93 THR A O 1
ATOM 697 N N . ASP A 1 94 ? -16.547 7.812 -0.566 1.00 93.19 94 ASP A N 1
ATOM 698 C CA . ASP A 1 94 ? -16.292 6.382 -0.552 1.00 93.19 94 ASP A CA 1
ATOM 699 C C . ASP A 1 94 ? -15.730 5.928 0.802 1.00 93.19 94 ASP A C 1
ATOM 701 O O . ASP A 1 94 ? -15.337 6.741 1.654 1.00 93.19 94 ASP A O 1
ATOM 705 N N . SER A 1 95 ? -15.831 4.634 1.096 1.00 92.75 95 SER A N 1
ATOM 706 C CA . SER A 1 95 ? -15.444 4.071 2.384 1.00 92.75 95 SER A CA 1
ATOM 707 C C . SER A 1 95 ? -15.031 2.621 2.304 1.00 92.75 95 SER A C 1
ATOM 709 O O . SER A 1 95 ? -15.800 1.791 1.839 1.00 92.75 95 SER A O 1
ATOM 711 N N . GLU A 1 96 ? -13.938 2.305 2.992 1.00 91.94 96 GLU A N 1
ATOM 712 C CA . GLU A 1 96 ? -13.461 0.936 3.125 1.00 91.94 96 GLU A CA 1
ATOM 713 C C . GLU A 1 96 ? -13.183 0.528 4.570 1.00 91.94 96 GLU A C 1
ATOM 715 O O . GLU A 1 96 ? -12.887 1.355 5.443 1.00 91.94 96 GLU A O 1
ATOM 720 N N . THR A 1 97 ? -13.342 -0.771 4.842 1.00 91.56 97 THR A N 1
ATOM 721 C CA . THR A 1 97 ? -13.364 -1.314 6.208 1.00 91.56 97 THR A CA 1
ATOM 722 C C . THR A 1 97 ? -12.282 -2.356 6.442 1.00 91.56 97 THR A C 1
ATOM 724 O O . THR A 1 97 ? -12.246 -3.404 5.809 1.00 91.56 97 THR A O 1
ATOM 727 N N . ILE A 1 98 ? -11.467 -2.111 7.464 1.00 90.62 98 ILE A N 1
ATOM 728 C CA . ILE A 1 98 ? -10.535 -3.081 8.022 1.00 90.62 98 ILE A CA 1
ATOM 729 C C . ILE A 1 98 ? -11.274 -3.898 9.079 1.00 90.62 98 ILE A C 1
ATOM 731 O O . ILE A 1 98 ? -11.575 -3.396 10.167 1.00 90.62 98 ILE A O 1
ATOM 735 N N . ASN A 1 99 ? -11.531 -5.170 8.788 1.00 89.50 99 ASN A N 1
ATOM 736 C CA . ASN A 1 99 ? -11.971 -6.119 9.807 1.00 89.50 99 ASN A CA 1
ATOM 737 C C . ASN A 1 99 ? -10.774 -6.558 10.646 1.00 89.50 99 ASN A C 1
ATOM 739 O O . ASN A 1 99 ? -9.705 -6.858 10.117 1.00 89.50 99 ASN A O 1
ATOM 743 N N . MET A 1 100 ? -10.952 -6.622 11.961 1.00 88.19 100 MET A N 1
ATOM 744 C CA . MET A 1 100 ? -9.893 -6.944 12.906 1.00 88.19 100 MET A CA 1
ATOM 745 C C . MET A 1 100 ? -10.285 -8.044 13.871 1.00 88.19 100 MET A C 1
ATOM 747 O O . MET A 1 100 ? -11.364 -8.040 14.459 1.00 88.19 100 MET A O 1
ATOM 751 N N . LEU A 1 101 ? -9.345 -8.951 14.097 1.00 89.56 101 LEU A N 1
ATOM 752 C CA . LEU A 1 101 ? -9.380 -9.915 15.177 1.00 89.56 101 LEU A CA 1
ATOM 753 C C . LEU A 1 101 ? -8.412 -9.454 16.266 1.00 89.56 101 LEU A C 1
ATOM 755 O O . LEU A 1 101 ? -7.194 -9.606 16.143 1.00 89.56 101 LEU A O 1
ATOM 759 N N . VAL A 1 102 ? -8.965 -8.882 17.337 1.00 90.81 102 VAL A N 1
ATOM 760 C CA . VAL A 1 102 ? -8.180 -8.469 18.500 1.00 90.81 102 VAL A CA 1
ATOM 761 C C . VAL A 1 102 ? -8.046 -9.652 19.448 1.00 90.81 102 VAL A C 1
ATOM 763 O O . VAL A 1 102 ? -9.041 -10.185 19.941 1.00 90.81 102 VAL A O 1
ATOM 766 N N . ILE A 1 103 ? -6.813 -10.075 19.708 1.00 91.62 103 ILE A N 1
ATOM 767 C CA . ILE A 1 103 ? -6.508 -11.214 20.578 1.00 91.62 103 ILE A CA 1
ATOM 768 C C . ILE A 1 103 ? -6.008 -10.741 21.944 1.00 91.62 103 ILE A C 1
ATOM 770 O O . ILE A 1 103 ? -5.400 -9.683 22.069 1.00 91.62 103 ILE A O 1
ATOM 774 N N . GLY A 1 104 ? -6.268 -11.528 22.990 1.00 93.69 104 GLY A N 1
ATOM 775 C CA . GLY A 1 104 ? -5.853 -11.203 24.363 1.00 93.69 104 GLY A CA 1
ATOM 776 C C . GLY A 1 104 ? -4.476 -11.745 24.752 1.00 93.69 104 GLY A C 1
ATOM 777 O O . GLY A 1 104 ? -3.960 -11.416 25.815 1.00 93.69 104 GLY A O 1
ATOM 778 N N . THR A 1 105 ? -3.878 -12.606 23.930 1.00 93.38 105 THR A N 1
ATOM 779 C CA . THR A 1 105 ? -2.568 -13.209 24.196 1.00 93.38 105 THR A CA 1
ATOM 780 C C . THR A 1 105 ? -1.739 -13.187 22.930 1.00 93.38 105 THR A C 1
ATOM 782 O O . THR A 1 105 ? -2.202 -13.611 21.871 1.00 93.38 105 THR A O 1
ATOM 785 N N . ASP A 1 106 ? -0.515 -12.686 23.056 1.00 91.62 106 ASP A N 1
ATOM 786 C CA . ASP A 1 106 ? 0.406 -12.592 21.937 1.00 91.62 106 ASP A CA 1
ATOM 787 C C . ASP A 1 106 ? 0.988 -13.967 21.564 1.00 91.62 106 ASP A C 1
ATOM 789 O O . ASP A 1 106 ? 1.091 -14.872 22.394 1.00 91.62 106 ASP A O 1
ATOM 793 N N . ASN A 1 107 ? 1.374 -14.133 20.302 1.00 87.25 107 ASN A N 1
ATOM 794 C CA . ASN A 1 107 ? 2.054 -15.316 19.802 1.00 87.25 107 ASN A CA 1
ATOM 795 C C . ASN A 1 107 ? 3.033 -14.964 18.673 1.00 87.25 107 ASN A C 1
ATOM 797 O O . ASN A 1 107 ? 2.897 -13.957 17.980 1.00 87.25 107 ASN A O 1
ATOM 801 N N . LEU A 1 108 ? 4.006 -15.850 18.452 1.00 88.62 108 LEU A N 1
ATOM 802 C CA . LEU A 1 108 ? 5.078 -15.634 17.480 1.00 88.62 108 LEU A CA 1
ATOM 803 C C . LEU A 1 108 ? 4.569 -15.438 16.042 1.00 88.62 108 LEU A C 1
ATOM 805 O O . LEU A 1 108 ? 5.167 -14.680 15.284 1.00 88.62 108 LEU A O 1
ATOM 809 N N . ASN A 1 109 ? 3.483 -16.109 15.648 1.00 83.81 109 ASN A N 1
ATOM 810 C CA . ASN A 1 109 ? 2.942 -15.967 14.295 1.00 83.81 109 ASN A CA 1
ATOM 811 C C . ASN A 1 109 ? 2.354 -14.569 14.087 1.00 83.81 109 ASN A C 1
ATOM 813 O O . ASN A 1 109 ? 2.640 -13.932 13.078 1.00 83.81 109 ASN A O 1
ATOM 817 N N . ARG A 1 110 ? 1.610 -14.055 15.073 1.00 86.00 110 ARG A N 1
ATOM 818 C CA . ARG A 1 110 ? 1.095 -12.684 15.047 1.00 86.00 110 ARG A CA 1
ATOM 819 C C . ARG A 1 110 ? 2.228 -11.658 15.011 1.00 86.00 110 ARG A C 1
ATOM 821 O O . ARG A 1 110 ? 2.142 -10.713 14.239 1.00 86.00 110 ARG A O 1
ATOM 828 N N . GLN A 1 111 ? 3.286 -11.848 15.798 1.00 86.81 111 GLN A N 1
ATOM 829 C CA . GLN A 1 111 ? 4.457 -10.958 15.790 1.00 86.81 111 GLN A CA 1
ATOM 830 C C . GLN A 1 111 ? 5.165 -10.936 14.430 1.00 86.81 111 GLN A C 1
ATOM 832 O O . GLN A 1 111 ? 5.570 -9.877 13.962 1.00 86.81 111 GLN A O 1
ATOM 837 N N . LYS A 1 112 ? 5.298 -12.096 13.774 1.00 85.12 112 LYS A N 1
ATOM 838 C CA . LYS A 1 112 ? 5.889 -12.189 12.432 1.00 85.12 112 LYS A CA 1
ATOM 839 C C . LYS A 1 112 ? 5.046 -11.472 11.383 1.00 85.12 112 LYS A C 1
ATOM 841 O O . LYS A 1 112 ? 5.603 -10.703 10.611 1.00 85.12 112 LYS A O 1
ATOM 846 N N . ASN A 1 113 ? 3.736 -11.710 11.371 1.00 83.19 113 ASN A N 1
ATOM 847 C CA . ASN A 1 113 ? 2.835 -11.077 10.405 1.00 83.19 113 ASN A CA 1
ATOM 848 C C . ASN A 1 113 ? 2.791 -9.559 10.596 1.00 83.19 113 ASN A C 1
ATOM 850 O O . ASN A 1 113 ? 2.872 -8.821 9.630 1.00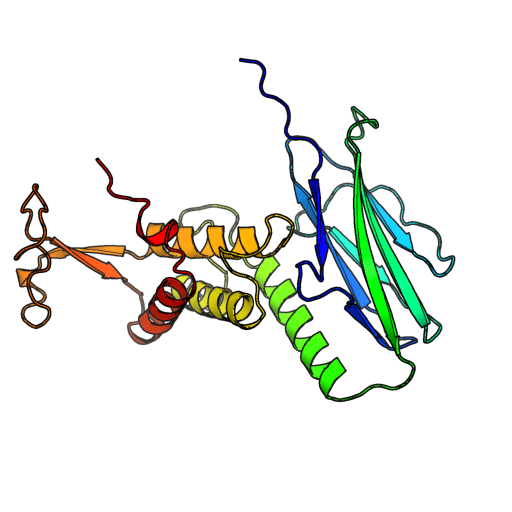 83.19 113 ASN A O 1
ATOM 854 N N . ASP A 1 114 ? 2.777 -9.095 11.842 1.00 84.19 114 ASP A N 1
ATOM 855 C CA . ASP A 1 114 ? 2.828 -7.666 12.158 1.00 84.19 114 ASP A CA 1
ATOM 856 C C . ASP A 1 114 ? 4.134 -7.011 11.681 1.00 84.19 114 ASP A C 1
ATOM 858 O O . ASP A 1 114 ? 4.117 -5.952 11.063 1.00 84.19 114 ASP A O 1
ATOM 862 N N . ALA A 1 115 ? 5.275 -7.684 11.866 1.00 86.50 115 ALA A N 1
ATOM 863 C CA . ALA A 1 115 ? 6.551 -7.209 11.331 1.00 86.50 115 ALA A CA 1
ATOM 864 C C . ALA A 1 115 ? 6.581 -7.177 9.789 1.00 86.50 115 ALA A C 1
ATOM 866 O O . ALA A 1 115 ? 7.230 -6.305 9.206 1.00 86.50 115 ALA A O 1
ATOM 867 N N . ILE A 1 116 ? 5.895 -8.115 9.128 1.00 86.12 116 ILE A N 1
ATOM 868 C CA . ILE A 1 116 ? 5.727 -8.134 7.669 1.00 86.12 116 ILE A CA 1
ATOM 869 C C . ILE A 1 116 ? 4.871 -6.945 7.225 1.00 86.12 116 ILE A C 1
ATOM 871 O O . ILE A 1 116 ? 5.323 -6.171 6.382 1.00 86.12 116 ILE A O 1
ATOM 875 N N . ASP A 1 117 ? 3.695 -6.750 7.823 1.00 84.06 117 ASP A N 1
ATOM 876 C CA . ASP A 1 117 ? 2.777 -5.654 7.493 1.00 84.06 117 ASP A CA 1
ATOM 877 C C . ASP A 1 117 ? 3.449 -4.286 7.686 1.00 84.06 117 ASP A C 1
ATOM 879 O O . ASP A 1 117 ? 3.316 -3.383 6.855 1.00 84.06 117 ASP A O 1
ATOM 883 N N . ASP A 1 118 ? 4.239 -4.140 8.752 1.00 86.25 118 ASP A N 1
ATOM 884 C CA . ASP A 1 118 ? 5.059 -2.958 9.009 1.00 86.25 118 ASP A CA 1
ATOM 885 C C . ASP A 1 118 ? 6.123 -2.739 7.925 1.00 86.25 118 ASP A C 1
ATOM 887 O O . ASP A 1 118 ? 6.308 -1.610 7.456 1.00 86.25 118 ASP A O 1
ATOM 891 N N . GLY A 1 119 ? 6.801 -3.804 7.489 1.00 87.75 119 GLY A N 1
ATOM 892 C CA . GLY A 1 119 ? 7.796 -3.764 6.417 1.00 87.75 119 GLY A CA 1
ATOM 893 C C . GLY A 1 119 ? 7.207 -3.418 5.045 1.00 87.75 119 GLY A C 1
ATOM 894 O O . GLY A 1 119 ? 7.783 -2.603 4.311 1.00 87.75 119 GLY A O 1
ATOM 895 N N . LEU A 1 120 ? 6.042 -3.978 4.709 1.00 88.50 120 LEU A N 1
ATOM 896 C CA . LEU A 1 120 ? 5.308 -3.669 3.477 1.00 88.50 120 LEU A CA 1
ATOM 897 C C . LEU A 1 120 ? 4.817 -2.217 3.489 1.00 88.50 120 LEU A C 1
ATOM 899 O O . LEU A 1 120 ? 5.084 -1.468 2.547 1.00 88.50 120 LEU A O 1
ATOM 903 N N . ARG A 1 121 ? 4.223 -1.761 4.600 1.00 87.69 121 ARG A N 1
ATOM 904 C CA . ARG A 1 121 ? 3.764 -0.370 4.766 1.00 87.69 121 ARG A CA 1
ATOM 905 C C . ARG A 1 121 ? 4.911 0.637 4.706 1.00 87.69 121 ARG A C 1
ATOM 907 O O . ARG A 1 121 ? 4.769 1.728 4.143 1.00 87.69 121 ARG A O 1
ATOM 914 N N . TYR A 1 122 ? 6.059 0.291 5.284 1.00 87.56 122 TYR A N 1
ATOM 915 C CA . TYR A 1 122 ? 7.269 1.099 5.168 1.00 87.56 122 TYR A CA 1
ATOM 916 C C . TYR A 1 122 ? 7.724 1.209 3.710 1.00 87.56 122 TYR A C 1
ATOM 918 O O . TYR A 1 122 ? 8.017 2.309 3.239 1.00 87.56 122 TYR A O 1
ATOM 926 N N . SER A 1 123 ? 7.746 0.086 2.988 1.00 88.88 123 SER A N 1
ATOM 927 C CA . SER A 1 123 ? 8.167 0.036 1.585 1.00 88.88 123 SER A CA 1
ATOM 928 C C . SER A 1 123 ? 7.216 0.815 0.677 1.00 88.88 123 SER A C 1
ATOM 930 O O . SER A 1 123 ? 7.681 1.595 -0.149 1.00 88.88 123 SER A O 1
ATOM 932 N N . TYR A 1 124 ? 5.902 0.710 0.891 1.00 88.00 124 TYR A N 1
ATOM 933 C CA . TYR A 1 124 ? 4.872 1.457 0.157 1.00 88.00 124 TYR A CA 1
ATOM 934 C C . TYR A 1 124 ? 5.134 2.974 0.138 1.00 88.00 124 TYR A C 1
ATOM 936 O O . TYR A 1 124 ? 4.946 3.649 -0.871 1.00 88.00 124 TYR A O 1
ATOM 944 N N . ASN A 1 125 ? 5.658 3.519 1.237 1.00 86.75 125 ASN A N 1
ATOM 945 C CA . ASN A 1 125 ? 5.986 4.941 1.361 1.00 86.75 125 ASN A CA 1
ATOM 946 C C . ASN A 1 125 ? 7.349 5.351 0.808 1.00 86.75 125 ASN A C 1
ATOM 948 O O . ASN A 1 125 ? 7.691 6.534 0.820 1.00 86.75 125 ASN A O 1
ATOM 952 N N . ARG A 1 126 ? 8.155 4.388 0.367 1.00 87.81 126 ARG A N 1
ATOM 953 C CA . ARG A 1 126 ? 9.510 4.620 -0.141 1.00 87.81 126 ARG A CA 1
ATOM 954 C C . ARG A 1 126 ? 9.566 4.719 -1.658 1.00 87.81 126 ARG A C 1
ATOM 956 O O . ARG A 1 126 ? 10.651 4.951 -2.188 1.00 87.81 126 ARG A O 1
ATOM 963 N N . ILE A 1 127 ? 8.443 4.566 -2.348 1.00 87.62 127 ILE A N 1
ATOM 964 C CA . ILE A 1 127 ? 8.384 4.757 -3.791 1.00 87.62 127 ILE A CA 1
ATOM 965 C C . ILE A 1 127 ? 8.584 6.236 -4.152 1.00 87.62 127 ILE A C 1
ATOM 967 O O . ILE A 1 127 ? 8.029 7.139 -3.523 1.00 87.62 127 ILE A O 1
ATOM 971 N N . LEU A 1 128 ? 9.424 6.499 -5.148 1.00 84.19 128 LEU A N 1
ATOM 972 C CA . LEU A 1 128 ? 9.726 7.848 -5.607 1.00 84.19 128 LEU A CA 1
ATOM 973 C C . LEU A 1 1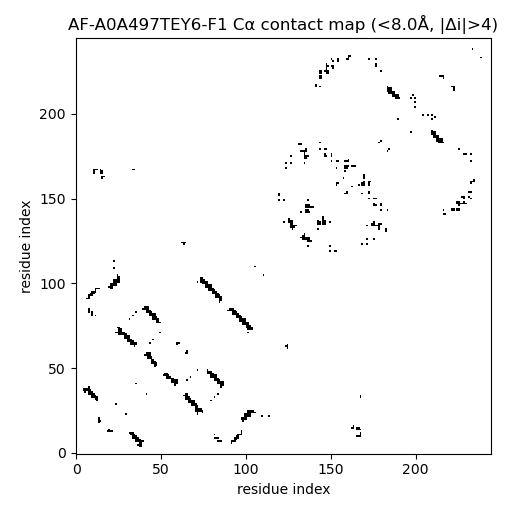28 ? 8.572 8.387 -6.450 1.00 84.19 128 LEU A C 1
ATOM 975 O O . LEU A 1 128 ? 8.197 7.800 -7.457 1.00 84.19 128 LEU A O 1
ATOM 979 N N . THR A 1 129 ? 8.050 9.552 -6.084 1.00 83.88 129 THR A N 1
ATOM 980 C CA . THR A 1 129 ? 6.904 10.174 -6.766 1.00 83.88 129 THR A CA 1
ATOM 981 C C . THR A 1 129 ? 7.303 11.179 -7.852 1.00 83.88 129 THR A C 1
ATOM 983 O O . THR A 1 129 ? 6.436 11.779 -8.479 1.00 83.88 129 THR A O 1
ATOM 986 N N . GLY A 1 130 ? 8.602 11.366 -8.122 1.00 80.94 130 GLY A N 1
ATOM 987 C CA . GLY A 1 130 ? 9.071 12.298 -9.149 1.00 80.94 130 GLY A CA 1
ATOM 988 C C . GLY A 1 130 ? 10.530 12.111 -9.572 1.00 80.94 130 GLY A C 1
ATOM 989 O O . GLY A 1 130 ? 11.304 11.391 -8.939 1.00 80.94 130 GLY A O 1
ATOM 990 N N . GLY A 1 131 ? 10.904 12.785 -10.663 1.00 84.94 131 GLY A N 1
ATOM 991 C CA . GLY A 1 131 ? 12.243 12.729 -11.261 1.00 84.94 131 GLY A CA 1
ATOM 992 C C . GLY A 1 131 ? 12.497 11.482 -12.120 1.00 84.94 131 GLY A C 1
ATOM 993 O O . GLY A 1 131 ? 11.599 10.681 -12.379 1.00 84.94 131 GLY A O 1
ATOM 994 N N . SER A 1 132 ? 13.748 11.301 -12.561 1.00 82.38 132 SER A N 1
ATOM 995 C CA . SER A 1 132 ? 14.151 10.207 -13.467 1.00 82.38 132 SER A CA 1
ATOM 996 C C . SER A 1 132 ? 13.908 8.801 -12.906 1.00 82.38 132 SER A C 1
ATOM 998 O O . SER A 1 132 ? 13.822 7.856 -13.676 1.00 82.38 132 SER A O 1
ATOM 1000 N N . TYR A 1 133 ? 13.777 8.669 -11.583 1.00 83.69 133 TYR A N 1
ATOM 1001 C CA . TYR A 1 133 ? 13.571 7.401 -10.877 1.00 83.69 133 TYR A CA 1
ATOM 1002 C C . TYR A 1 133 ? 12.147 7.249 -10.318 1.00 83.69 133 TYR A C 1
ATOM 1004 O O . TYR A 1 133 ? 11.930 6.441 -9.424 1.00 83.69 133 TYR A O 1
ATOM 1012 N N . GLN A 1 134 ? 11.172 8.027 -10.801 1.00 88.44 134 GLN A N 1
ATOM 1013 C CA . GLN A 1 134 ? 9.763 7.866 -10.412 1.00 88.44 134 GLN A CA 1
ATOM 1014 C C . GLN A 1 134 ? 9.298 6.395 -10.499 1.00 88.44 134 GLN A C 1
ATOM 1016 O O . GLN A 1 134 ? 9.620 5.699 -11.460 1.00 88.44 134 GLN A O 1
ATOM 1021 N N . GLY A 1 135 ? 8.560 5.926 -9.497 1.00 88.00 135 GLY A N 1
ATOM 1022 C CA . GLY A 1 135 ? 8.126 4.536 -9.359 1.00 88.00 135 GLY A CA 1
ATOM 1023 C C . GLY A 1 135 ? 9.185 3.604 -8.757 1.00 88.00 135 GLY A C 1
ATOM 1024 O O . GLY A 1 135 ? 8.853 2.534 -8.269 1.00 88.00 135 GLY A O 1
ATOM 1025 N N . CYS A 1 136 ? 10.464 3.988 -8.711 1.00 90.56 136 CYS A N 1
ATOM 1026 C CA . CYS A 1 136 ? 11.477 3.167 -8.050 1.00 90.56 136 CYS A CA 1
ATOM 1027 C C . CYS A 1 136 ? 11.444 3.366 -6.535 1.00 90.56 136 CYS A C 1
ATOM 1029 O O . CYS A 1 136 ? 11.141 4.448 -6.031 1.00 90.56 136 CYS A O 1
ATOM 1031 N N . PHE A 1 137 ? 11.859 2.343 -5.797 1.00 89.75 137 PHE A N 1
ATOM 1032 C CA . PHE A 1 137 ? 11.950 2.398 -4.346 1.00 89.75 137 PHE A CA 1
ATOM 1033 C C . PHE A 1 137 ? 13.271 2.997 -3.889 1.00 89.75 137 PHE A C 1
ATOM 1035 O O . PHE A 1 137 ? 14.360 2.617 -4.333 1.00 89.75 137 PHE A O 1
ATOM 1042 N N . TYR A 1 138 ? 13.166 3.918 -2.939 1.00 82.94 138 TYR A N 1
ATOM 1043 C CA . TYR A 1 138 ? 14.296 4.514 -2.257 1.00 82.94 138 TYR A CA 1
ATOM 1044 C C . TYR A 1 138 ? 14.930 3.527 -1.264 1.00 82.94 138 TYR A C 1
ATOM 1046 O O . TYR A 1 138 ? 14.261 3.016 -0.366 1.00 82.94 138 TYR A O 1
ATOM 1054 N N . GLY A 1 139 ? 16.246 3.337 -1.373 1.00 74.00 139 GLY A N 1
ATOM 1055 C CA . GLY A 1 139 ? 17.045 2.514 -0.461 1.00 74.00 139 GLY A CA 1
ATOM 1056 C C . GLY A 1 139 ? 18.487 3.013 -0.342 1.00 74.00 139 GLY A C 1
ATOM 1057 O O . GLY A 1 139 ? 18.727 4.217 -0.309 1.00 74.00 139 GLY A O 1
ATOM 1058 N N . SER A 1 140 ? 19.467 2.106 -0.302 1.00 67.75 140 SER A N 1
ATOM 1059 C CA . SER A 1 140 ? 20.906 2.382 -0.091 1.00 67.75 140 SER A CA 1
ATOM 1060 C C . SER A 1 140 ? 21.623 3.105 -1.255 1.00 67.75 140 SER A C 1
ATOM 1062 O O . SER A 1 140 ? 22.819 2.920 -1.470 1.00 67.75 140 SER A O 1
ATOM 1064 N N . GLY A 1 141 ? 20.903 3.912 -2.042 1.00 73.19 141 GLY A N 1
ATOM 1065 C CA . GLY A 1 141 ? 21.394 4.546 -3.273 1.00 73.19 141 GLY A CA 1
ATOM 1066 C C . GLY A 1 141 ? 21.360 3.635 -4.507 1.00 73.19 141 GLY A C 1
ATOM 1067 O O . GLY A 1 141 ? 21.750 4.057 -5.591 1.00 73.19 141 GLY A O 1
ATOM 1068 N N . GLN A 1 142 ? 20.870 2.401 -4.359 1.00 81.56 142 GLN A N 1
ATOM 1069 C CA . GLN A 1 142 ? 20.698 1.426 -5.438 1.00 81.56 142 GLN A CA 1
ATOM 1070 C C . GLN A 1 142 ? 19.204 1.216 -5.706 1.00 81.56 142 GLN A C 1
ATOM 1072 O O . GLN A 1 142 ? 18.605 0.263 -5.201 1.00 81.56 142 GLN A O 1
ATOM 1077 N N . TYR A 1 143 ? 18.584 2.130 -6.461 1.00 85.50 143 TYR A N 1
ATOM 1078 C CA . TYR A 1 143 ? 17.127 2.132 -6.648 1.00 85.50 143 TYR A CA 1
ATOM 1079 C C . TYR A 1 143 ? 16.614 0.854 -7.319 1.00 85.50 143 TYR A C 1
ATOM 1081 O O . TYR A 1 143 ? 15.630 0.293 -6.858 1.00 85.50 143 TYR A O 1
ATOM 1089 N N . GLY A 1 144 ? 17.311 0.325 -8.324 1.00 85.12 144 GLY A N 1
ATOM 1090 C CA . GLY A 1 144 ? 16.921 -0.910 -9.009 1.00 85.12 144 GLY A CA 1
ATOM 1091 C C . GLY A 1 144 ? 16.915 -2.123 -8.081 1.00 85.12 144 GLY A C 1
ATOM 1092 O O . GLY A 1 144 ? 15.927 -2.846 -8.005 1.00 85.12 144 GLY A O 1
ATOM 1093 N N . ALA A 1 145 ? 17.975 -2.287 -7.285 1.00 85.62 145 ALA A N 1
ATOM 1094 C CA . ALA A 1 145 ? 18.069 -3.343 -6.274 1.00 85.62 145 ALA A CA 1
ATOM 1095 C C . ALA A 1 145 ? 16.943 -3.248 -5.239 1.00 85.62 145 ALA A C 1
ATOM 1097 O O . ALA A 1 145 ? 16.304 -4.238 -4.894 1.00 85.62 145 ALA A O 1
ATOM 1098 N N . SER A 1 146 ? 16.725 -2.026 -4.752 1.00 89.00 146 SER A N 1
ATOM 1099 C CA . SER A 1 146 ? 15.748 -1.722 -3.709 1.00 89.00 146 SER A CA 1
ATOM 1100 C C . SER A 1 146 ? 14.329 -1.951 -4.226 1.00 89.00 146 SER A C 1
ATOM 1102 O O . SER A 1 146 ? 13.507 -2.515 -3.515 1.00 89.00 146 SER A O 1
ATOM 1104 N N . THR A 1 147 ? 14.082 -1.596 -5.490 1.00 91.25 147 THR A N 1
ATOM 1105 C CA . THR A 1 147 ? 12.824 -1.860 -6.196 1.00 91.25 147 THR A CA 1
ATOM 1106 C C . THR A 1 147 ? 12.608 -3.357 -6.352 1.00 91.25 147 THR A C 1
ATOM 1108 O O . THR A 1 147 ? 11.593 -3.855 -5.891 1.00 91.25 147 THR A O 1
ATOM 1111 N N . GLY A 1 148 ? 13.582 -4.103 -6.883 1.00 90.25 148 GLY A N 1
ATOM 1112 C CA . GLY A 1 148 ? 13.460 -5.555 -7.037 1.00 90.25 148 GLY A CA 1
ATOM 1113 C C . GLY A 1 148 ? 13.178 -6.283 -5.717 1.00 90.25 148 GLY A C 1
ATOM 1114 O O . GLY A 1 148 ? 12.298 -7.133 -5.658 1.00 90.25 148 GLY A O 1
ATOM 1115 N N . MET A 1 149 ? 13.861 -5.914 -4.626 1.00 90.44 149 MET A N 1
ATOM 1116 C CA . MET A 1 149 ? 13.585 -6.506 -3.310 1.00 90.44 149 MET A CA 1
ATOM 1117 C C . MET A 1 149 ? 12.209 -6.125 -2.753 1.00 90.44 149 MET A C 1
ATOM 1119 O O . MET A 1 149 ? 11.552 -6.975 -2.157 1.00 90.44 149 MET A O 1
ATOM 1123 N N . ALA A 1 150 ? 11.773 -4.874 -2.928 1.00 91.50 150 ALA A N 1
ATOM 1124 C CA . ALA A 1 150 ? 10.456 -4.439 -2.475 1.00 91.50 150 ALA A CA 1
ATOM 1125 C C . ALA A 1 150 ? 9.337 -5.162 -3.236 1.00 91.50 150 ALA A C 1
ATOM 1127 O O . ALA A 1 150 ? 8.426 -5.685 -2.603 1.00 91.50 150 ALA A O 1
ATOM 1128 N N . LEU A 1 151 ? 9.448 -5.262 -4.566 1.00 91.69 151 LEU A N 1
ATOM 1129 C CA . LEU A 1 151 ? 8.503 -6.000 -5.408 1.00 91.69 151 LEU A CA 1
ATOM 1130 C C . LEU A 1 151 ? 8.389 -7.461 -4.969 1.00 91.69 151 LEU A C 1
ATOM 1132 O O . LEU A 1 151 ? 7.294 -7.920 -4.664 1.00 91.69 151 LEU A O 1
ATOM 1136 N N . LEU A 1 152 ? 9.522 -8.150 -4.802 1.00 90.56 152 LEU A N 1
ATOM 1137 C CA . LEU A 1 152 ? 9.529 -9.526 -4.302 1.00 90.56 152 LEU A CA 1
ATOM 1138 C C . LEU A 1 152 ? 8.874 -9.652 -2.920 1.00 90.56 152 LEU A C 1
ATOM 1140 O O . LEU A 1 152 ? 8.257 -10.673 -2.636 1.00 90.56 152 LEU A O 1
ATOM 1144 N N . ALA A 1 153 ? 9.010 -8.656 -2.039 1.00 90.31 153 ALA A N 1
ATOM 1145 C CA . ALA A 1 153 ? 8.343 -8.679 -0.740 1.00 90.31 153 ALA A CA 1
ATOM 1146 C C . ALA A 1 153 ? 6.817 -8.580 -0.888 1.00 90.31 153 ALA A C 1
ATOM 1148 O O . ALA A 1 153 ? 6.111 -9.399 -0.306 1.00 90.31 153 ALA A O 1
ATOM 1149 N N . PHE A 1 154 ? 6.311 -7.639 -1.690 1.00 90.06 154 PHE A N 1
ATOM 1150 C CA . PHE A 1 154 ? 4.875 -7.520 -1.971 1.00 90.06 154 PHE A CA 1
ATOM 1151 C C . PHE A 1 154 ? 4.315 -8.809 -2.586 1.00 90.06 154 PHE A C 1
ATOM 1153 O O . PHE A 1 154 ? 3.355 -9.381 -2.068 1.00 90.06 154 PHE A O 1
ATOM 1160 N N . GLU A 1 155 ? 4.978 -9.333 -3.613 1.00 87.44 155 GLU A N 1
ATOM 1161 C CA . GLU A 1 155 ? 4.513 -10.504 -4.358 1.00 87.44 155 GLU A CA 1
ATOM 1162 C C . GLU A 1 155 ? 4.541 -11.789 -3.529 1.00 87.44 155 GLU A C 1
ATOM 1164 O O . GLU A 1 155 ? 3.588 -12.567 -3.572 1.00 87.44 155 GLU A O 1
ATOM 1169 N N . ASN A 1 156 ? 5.582 -11.999 -2.713 1.00 86.75 156 ASN A N 1
ATOM 1170 C CA . ASN A 1 156 ? 5.652 -13.147 -1.799 1.00 86.75 156 ASN A CA 1
ATOM 1171 C C . ASN A 1 156 ? 4.566 -13.114 -0.712 1.00 86.75 156 ASN A C 1
ATOM 1173 O O . ASN A 1 156 ? 4.289 -14.144 -0.094 1.00 86.75 156 ASN A O 1
ATOM 1177 N N . HIS A 1 157 ? 3.950 -11.953 -0.482 1.00 84.44 157 HIS A N 1
ATOM 1178 C CA . HIS A 1 157 ? 2.813 -11.781 0.419 1.00 84.44 157 HIS A CA 1
ATOM 1179 C C . HIS A 1 157 ? 1.465 -11.700 -0.312 1.00 84.44 157 HIS A C 1
ATOM 1181 O O . HIS A 1 157 ? 0.444 -11.455 0.321 1.00 84.44 157 HIS A O 1
ATOM 1187 N N . GLY A 1 158 ? 1.440 -12.013 -1.612 1.00 82.69 158 GLY A N 1
ATOM 1188 C CA . GLY A 1 158 ? 0.217 -12.135 -2.405 1.00 82.69 158 GLY A CA 1
ATOM 1189 C C . GLY A 1 158 ? -0.228 -10.851 -3.098 1.00 82.69 158 GLY A C 1
ATOM 1190 O O . GLY A 1 158 ? -1.298 -10.854 -3.695 1.00 82.69 158 GLY A O 1
ATOM 1191 N N . HIS A 1 159 ? 0.581 -9.790 -3.052 1.00 86.12 159 HIS A N 1
ATOM 1192 C CA . HIS A 1 159 ? 0.318 -8.529 -3.740 1.00 86.12 159 HIS A CA 1
ATOM 1193 C C . HIS A 1 159 ? 1.065 -8.519 -5.075 1.00 86.12 159 HIS A C 1
ATOM 1195 O O . HIS A 1 159 ? 2.278 -8.316 -5.101 1.00 86.12 159 HIS A O 1
ATOM 1201 N N . ASN A 1 160 ? 0.375 -8.796 -6.179 1.00 86.06 160 ASN A N 1
ATOM 1202 C CA . ASN A 1 160 ? 0.980 -8.896 -7.510 1.00 86.06 160 ASN A CA 1
ATOM 1203 C C . ASN A 1 160 ? 0.058 -8.301 -8.592 1.00 86.06 160 ASN A C 1
ATOM 1205 O O . ASN A 1 160 ? -0.996 -7.748 -8.289 1.00 86.06 160 ASN A O 1
ATOM 1209 N N . LEU A 1 161 ? 0.459 -8.386 -9.863 1.00 85.69 161 LEU A N 1
ATOM 1210 C CA . LEU A 1 161 ? -0.309 -7.803 -10.974 1.00 85.69 161 LEU A CA 1
ATOM 1211 C C . LEU A 1 161 ? -1.667 -8.481 -11.223 1.00 85.69 161 LEU A C 1
ATOM 1213 O O . LEU A 1 161 ? -2.548 -7.870 -11.828 1.00 85.69 161 LEU A O 1
ATOM 1217 N N . ASP A 1 162 ? -1.849 -9.708 -10.740 1.00 83.12 162 ASP A N 1
ATOM 1218 C CA . ASP A 1 162 ? -3.117 -10.436 -10.806 1.00 83.12 162 ASP A CA 1
ATOM 1219 C C . ASP A 1 162 ? -3.992 -10.194 -9.559 1.00 83.12 162 ASP A C 1
ATOM 1221 O O . ASP A 1 162 ? -5.119 -10.691 -9.498 1.00 83.12 162 ASP A O 1
ATOM 1225 N N . SER A 1 163 ? -3.514 -9.419 -8.571 1.00 81.62 163 SER A N 1
ATOM 1226 C CA . SER A 1 163 ? -4.331 -8.968 -7.441 1.00 81.62 163 SER A CA 1
ATOM 1227 C C . SER A 1 163 ? -5.553 -8.179 -7.920 1.00 81.62 163 SER A C 1
ATOM 1229 O O . SER A 1 163 ? -5.542 -7.526 -8.970 1.00 81.62 163 SER A O 1
ATOM 1231 N N . ASN A 1 164 ? -6.603 -8.200 -7.100 1.00 81.81 164 ASN A N 1
ATOM 1232 C CA . ASN A 1 164 ? -7.766 -7.331 -7.249 1.00 81.81 164 ASN A CA 1
ATOM 1233 C C . ASN A 1 164 ? -7.329 -5.850 -7.294 1.00 81.81 164 ASN A C 1
ATOM 1235 O O . ASN A 1 164 ? -6.389 -5.463 -6.602 1.00 81.81 164 ASN A O 1
ATOM 1239 N N . ASP A 1 165 ? -8.018 -5.021 -8.078 1.00 80.88 165 ASP A N 1
ATOM 1240 C CA . ASP A 1 165 ? -7.762 -3.577 -8.170 1.00 80.88 165 ASP A CA 1
ATOM 1241 C C . ASP A 1 165 ? -8.043 -2.832 -6.851 1.00 80.88 165 ASP A C 1
ATOM 1243 O O . ASP A 1 165 ? -7.613 -1.690 -6.693 1.00 80.88 165 ASP A O 1
ATOM 1247 N N . GLU A 1 166 ? -8.719 -3.472 -5.892 1.00 79.25 166 GLU A N 1
ATOM 1248 C CA . GLU A 1 166 ? -8.869 -2.980 -4.514 1.00 79.25 166 GLU A CA 1
ATOM 1249 C C . GLU A 1 166 ? -7.635 -3.222 -3.631 1.00 79.25 166 GLU A C 1
ATOM 1251 O O . GLU A 1 166 ? -7.534 -2.683 -2.526 1.00 79.25 166 GLU A O 1
ATOM 1256 N N . ASP A 1 167 ? -6.661 -4.009 -4.098 1.00 83.50 167 ASP A N 1
ATOM 1257 C CA . ASP A 1 167 ? -5.390 -4.171 -3.403 1.00 83.50 167 ASP A CA 1
ATOM 1258 C C . ASP A 1 167 ? -4.545 -2.902 -3.539 1.00 83.50 167 ASP A C 1
ATOM 1260 O O . ASP A 1 167 ? -3.961 -2.622 -4.590 1.00 83.50 167 ASP A O 1
ATOM 1264 N N . SER A 1 168 ? -4.418 -2.141 -2.449 1.00 82.38 168 SER A N 1
ATOM 1265 C CA . SER A 1 168 ? -3.665 -0.884 -2.479 1.00 82.38 168 SER A CA 1
ATOM 1266 C C . SER A 1 168 ? -2.181 -1.070 -2.821 1.00 82.38 168 SER A C 1
ATOM 1268 O O . SER A 1 168 ? -1.510 -0.098 -3.168 1.00 82.38 168 SER A O 1
ATOM 1270 N N . TYR A 1 169 ? -1.634 -2.283 -2.693 1.00 87.50 169 TYR A N 1
ATOM 1271 C CA . TYR A 1 169 ? -0.245 -2.568 -3.042 1.00 87.50 169 TYR A CA 1
ATOM 1272 C C . TYR A 1 169 ? -0.042 -2.934 -4.513 1.00 87.50 169 TYR A C 1
ATOM 1274 O O . TYR A 1 169 ? 1.087 -2.815 -4.992 1.00 87.50 169 TYR A O 1
ATOM 1282 N N . LYS A 1 170 ? -1.101 -3.277 -5.259 1.00 86.31 170 LYS A N 1
ATOM 1283 C CA . LYS A 1 170 ? -1.004 -3.581 -6.694 1.00 86.31 170 LYS A CA 1
ATOM 1284 C C . LYS A 1 170 ? -0.407 -2.419 -7.486 1.00 86.31 170 LYS A C 1
ATOM 1286 O O . LYS A 1 170 ? 0.578 -2.609 -8.195 1.00 86.31 170 LYS A O 1
ATOM 1291 N N . ALA A 1 171 ? -0.915 -1.204 -7.274 1.00 84.38 171 ALA A N 1
ATOM 1292 C CA . ALA A 1 171 ? -0.403 0.003 -7.931 1.00 84.38 171 ALA A CA 1
ATOM 1293 C C . ALA A 1 171 ? 1.096 0.228 -7.659 1.00 84.38 171 ALA A C 1
ATOM 1295 O O . ALA A 1 171 ? 1.842 0.712 -8.506 1.00 84.38 171 ALA A O 1
ATOM 1296 N N . VAL A 1 172 ? 1.573 -0.166 -6.477 1.00 86.94 172 VAL A N 1
ATOM 1297 C CA . VAL A 1 172 ? 2.989 -0.060 -6.115 1.00 86.94 172 VAL A CA 1
ATOM 1298 C C . VAL A 1 172 ? 3.846 -1.125 -6.801 1.00 86.94 172 VAL A C 1
ATOM 1300 O O . VAL A 1 172 ? 4.989 -0.835 -7.166 1.00 86.94 172 VAL A O 1
ATOM 1303 N N . VAL A 1 173 ? 3.301 -2.320 -7.035 1.00 89.81 173 VAL A N 1
ATOM 1304 C CA . VAL A 1 173 ? 3.951 -3.345 -7.865 1.00 89.81 173 VAL A CA 1
ATOM 1305 C C . VAL A 1 173 ? 4.054 -2.873 -9.317 1.00 89.81 173 VAL A C 1
ATOM 1307 O O . VAL A 1 173 ? 5.134 -2.937 -9.908 1.00 89.81 173 VAL A O 1
ATOM 1310 N N . GLU A 1 174 ? 2.973 -2.312 -9.860 1.00 88.44 174 GLU A N 1
ATOM 1311 C CA . GLU A 1 174 ? 2.919 -1.740 -11.212 1.00 88.44 174 GLU A CA 1
ATOM 1312 C C . GLU A 1 174 ? 3.927 -0.596 -11.398 1.00 88.44 174 GLU A C 1
ATOM 1314 O O . GLU A 1 174 ? 4.755 -0.636 -12.311 1.00 88.44 174 GLU A O 1
ATOM 1319 N N . GLU A 1 175 ? 3.920 0.402 -10.507 1.00 89.25 175 GLU A N 1
ATOM 1320 C CA . GLU A 1 175 ? 4.847 1.540 -10.556 1.00 89.25 175 GLU A CA 1
ATOM 1321 C C . GLU A 1 175 ? 6.318 1.094 -10.426 1.00 89.25 175 GLU A C 1
ATOM 1323 O O . GLU A 1 175 ? 7.196 1.614 -11.127 1.00 89.25 175 GLU A O 1
ATOM 1328 N N . GLY A 1 176 ? 6.599 0.121 -9.553 1.00 91.00 176 GLY A N 1
ATOM 1329 C CA . GLY A 1 176 ? 7.941 -0.424 -9.357 1.00 91.00 176 GLY A CA 1
ATOM 1330 C C . GLY A 1 176 ? 8.460 -1.172 -10.580 1.00 91.00 176 GLY A C 1
ATOM 1331 O O . GLY A 1 176 ? 9.594 -0.936 -11.011 1.00 91.00 176 GLY A O 1
ATOM 1332 N N . LEU A 1 177 ? 7.630 -2.032 -11.175 1.00 89.81 177 LEU A N 1
ATOM 1333 C CA . LEU A 1 177 ? 7.982 -2.754 -12.395 1.00 89.81 177 LEU A CA 1
ATOM 1334 C C . LEU A 1 177 ? 8.202 -1.784 -13.562 1.00 89.81 177 LEU A C 1
ATOM 1336 O O . LEU A 1 177 ? 9.230 -1.863 -14.240 1.00 89.81 177 LEU A O 1
ATOM 1340 N N . ALA A 1 178 ? 7.302 -0.811 -13.735 1.00 89.06 178 ALA A N 1
ATOM 1341 C CA . ALA A 1 178 ? 7.443 0.237 -14.740 1.00 89.06 178 ALA A CA 1
ATOM 1342 C C . ALA A 1 178 ? 8.743 1.032 -14.550 1.00 89.06 178 ALA A C 1
ATOM 1344 O O . ALA A 1 178 ? 9.426 1.355 -15.523 1.00 89.06 178 ALA A O 1
ATOM 1345 N N . CYS A 1 179 ? 9.150 1.314 -13.306 1.00 89.31 179 CYS A N 1
ATOM 1346 C CA . CYS A 1 179 ? 10.433 1.965 -13.072 1.00 89.31 179 CYS A CA 1
ATOM 1347 C C . CYS A 1 179 ? 11.620 1.088 -13.479 1.00 89.31 179 CYS A C 1
ATOM 1349 O O . CYS A 1 179 ? 12.538 1.596 -14.129 1.00 89.31 179 CYS A O 1
ATOM 1351 N N . ILE A 1 180 ? 11.604 -0.210 -13.140 1.00 87.88 180 ILE A N 1
ATOM 1352 C CA . ILE A 1 180 ? 12.662 -1.139 -13.555 1.00 87.88 180 ILE A CA 1
ATOM 1353 C C . ILE A 1 180 ? 12.805 -1.114 -15.075 1.00 87.88 180 ILE A C 1
ATOM 1355 O O . ILE A 1 180 ? 13.904 -0.856 -15.558 1.00 87.88 180 ILE A O 1
ATOM 1359 N N . LEU A 1 181 ? 11.704 -1.302 -15.805 1.00 86.81 181 LEU A N 1
ATOM 1360 C CA . LEU A 1 181 ? 11.675 -1.371 -17.270 1.00 86.81 181 LEU A CA 1
ATOM 1361 C C . LEU A 1 181 ? 11.984 -0.032 -17.953 1.00 86.81 181 LEU A C 1
ATOM 1363 O O . LEU A 1 181 ? 12.512 -0.005 -19.058 1.00 86.81 181 LEU A O 1
ATOM 1367 N N . ARG A 1 182 ? 11.721 1.098 -17.300 1.00 87.19 182 ARG A N 1
ATOM 1368 C CA . ARG A 1 182 ? 12.026 2.419 -17.861 1.00 87.19 182 ARG A CA 1
ATOM 1369 C C . ARG A 1 182 ? 13.477 2.844 -17.648 1.00 87.19 182 ARG A C 1
ATOM 1371 O O . ARG A 1 182 ? 14.057 3.503 -18.506 1.00 87.19 182 ARG A O 1
ATOM 1378 N N . VAL A 1 183 ? 14.040 2.564 -16.473 1.00 84.81 183 VAL A N 1
ATOM 1379 C CA . VAL A 1 183 ? 15.297 3.190 -16.020 1.00 84.81 183 VAL A CA 1
ATOM 1380 C C . VAL A 1 183 ? 16.521 2.322 -16.289 1.00 84.81 183 VAL A C 1
ATOM 1382 O O . VAL A 1 183 ? 17.609 2.853 -16.514 1.00 84.81 183 VAL A O 1
ATOM 1385 N N . TYR A 1 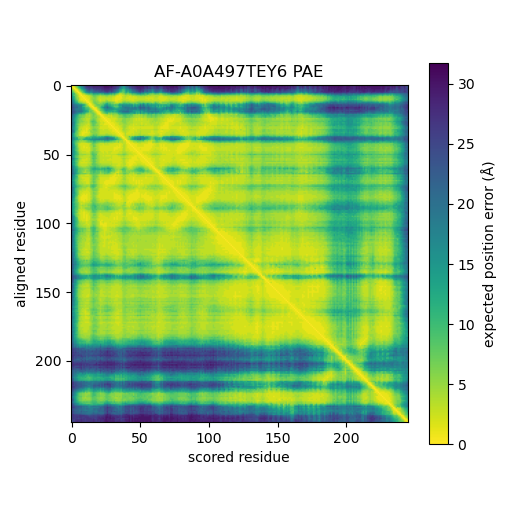184 ? 16.372 0.999 -16.222 1.00 84.69 184 TYR A N 1
ATOM 1386 C CA . TYR A 1 184 ? 17.510 0.084 -16.147 1.00 84.69 184 TYR A CA 1
ATOM 1387 C C . TYR A 1 184 ? 17.836 -0.703 -17.420 1.00 84.69 184 TYR A C 1
ATOM 1389 O O . TYR A 1 184 ? 18.999 -1.106 -17.546 1.00 84.69 184 TYR A O 1
ATOM 1397 N N . PRO A 1 185 ? 16.918 -0.921 -18.380 1.00 83.06 185 PRO A N 1
ATOM 1398 C CA . PRO A 1 185 ? 17.291 -1.438 -19.681 1.00 83.06 185 PRO A CA 1
ATOM 1399 C C . PRO A 1 185 ? 18.238 -0.503 -20.411 1.00 83.06 185 PRO A C 1
ATOM 1401 O O . PRO A 1 185 ? 18.216 0.720 -20.288 1.00 83.06 185 PRO A O 1
ATOM 1404 N N . THR A 1 186 ? 19.090 -1.094 -21.224 1.00 80.25 186 THR A N 1
ATOM 1405 C CA . THR A 1 186 ? 19.880 -0.368 -22.202 1.00 80.25 186 THR A CA 1
ATOM 1406 C C . THR A 1 186 ? 20.116 -1.271 -23.390 1.00 80.25 186 THR A C 1
ATOM 1408 O O . THR A 1 186 ? 20.482 -2.436 -23.215 1.00 80.25 186 THR A O 1
ATOM 1411 N N . ALA A 1 187 ? 19.961 -0.703 -24.581 1.00 79.25 187 ALA A N 1
ATOM 1412 C CA . ALA A 1 187 ? 20.313 -1.367 -25.820 1.00 79.25 187 ALA A CA 1
ATOM 1413 C C . ALA A 1 187 ? 21.823 -1.638 -25.874 1.00 79.25 187 ALA A C 1
ATOM 1415 O O . ALA A 1 187 ? 22.653 -0.775 -25.570 1.00 79.25 187 ALA A O 1
ATOM 1416 N N . ILE A 1 188 ? 22.191 -2.847 -26.269 1.00 76.69 188 ILE A N 1
ATOM 1417 C CA . ILE A 1 188 ? 23.576 -3.284 -26.418 1.00 76.69 188 ILE A CA 1
ATOM 1418 C C . ILE A 1 188 ? 23.743 -3.989 -27.756 1.00 76.69 188 ILE A C 1
ATOM 1420 O O . ILE A 1 188 ? 22.855 -4.699 -28.198 1.00 76.69 188 ILE A O 1
ATOM 1424 N N . ASN A 1 189 ? 24.900 -3.832 -28.397 1.00 77.62 189 ASN A N 1
ATOM 1425 C CA . ASN A 1 189 ? 25.193 -4.611 -29.600 1.00 77.62 189 ASN A CA 1
ATOM 1426 C C . ASN A 1 189 ? 25.350 -6.089 -29.232 1.00 77.62 189 ASN A C 1
ATOM 1428 O O . ASN A 1 189 ? 26.163 -6.406 -28.357 1.00 77.62 189 ASN A O 1
ATOM 1432 N N . MET A 1 190 ? 24.669 -6.982 -29.949 1.00 71.94 190 MET A N 1
ATOM 1433 C CA . MET A 1 190 ? 24.787 -8.430 -29.737 1.00 71.94 190 MET A CA 1
ATOM 1434 C C . MET A 1 190 ? 26.191 -8.964 -30.053 1.00 71.94 190 MET A C 1
ATOM 1436 O O . MET A 1 190 ? 26.639 -9.933 -29.445 1.00 71.94 190 MET A O 1
ATOM 1440 N N . THR A 1 191 ? 26.973 -8.260 -30.878 1.00 69.69 191 THR A N 1
ATOM 1441 C CA . THR A 1 191 ? 28.410 -8.543 -31.067 1.00 69.69 191 THR A CA 1
ATOM 1442 C C . THR A 1 191 ? 29.225 -8.472 -29.768 1.00 69.69 191 THR A C 1
ATOM 1444 O O . THR A 1 191 ? 30.266 -9.119 -29.662 1.00 69.69 191 THR A O 1
ATOM 1447 N N . ASN A 1 192 ? 28.745 -7.744 -28.751 1.00 64.31 192 ASN A N 1
ATOM 1448 C CA . ASN A 1 192 ? 29.361 -7.677 -27.423 1.00 64.31 192 ASN A CA 1
ATOM 1449 C C . ASN A 1 192 ? 28.879 -8.786 -26.465 1.00 64.31 192 ASN A C 1
ATOM 1451 O O . ASN A 1 192 ? 29.341 -8.839 -25.324 1.00 64.31 192 ASN A O 1
ATOM 1455 N N . GLN A 1 193 ? 27.964 -9.660 -26.894 1.00 63.91 193 GLN A N 1
ATOM 1456 C CA . GLN A 1 193 ? 27.417 -10.773 -26.113 1.00 63.91 193 GLN A CA 1
ATOM 1457 C C . GLN A 1 193 ? 27.599 -12.116 -26.826 1.00 63.91 193 GLN A C 1
ATOM 1459 O O . GLN A 1 193 ? 26.676 -12.906 -26.929 1.00 63.91 193 GLN A O 1
ATOM 1464 N N . ALA A 1 194 ? 28.823 -12.429 -27.259 1.00 58.03 194 ALA A N 1
ATOM 1465 C CA . ALA A 1 194 ? 29.125 -13.644 -28.028 1.00 58.03 194 ALA A CA 1
ATOM 1466 C C . ALA A 1 194 ? 28.687 -14.985 -27.382 1.00 58.03 194 ALA A C 1
ATOM 1468 O O . ALA A 1 194 ? 28.660 -16.006 -28.064 1.00 58.03 194 ALA A O 1
ATOM 1469 N N . CYS A 1 195 ? 28.387 -15.011 -26.077 1.00 62.19 195 CYS A N 1
ATOM 1470 C CA . CYS A 1 195 ? 27.921 -16.194 -25.345 1.00 62.19 195 CYS A CA 1
ATOM 1471 C C . CYS A 1 195 ? 26.395 -16.285 -25.166 1.00 62.19 195 CYS A C 1
ATOM 1473 O O . CYS A 1 195 ? 25.907 -17.330 -24.741 1.00 62.19 195 CYS A O 1
ATOM 1475 N N . VAL A 1 196 ? 25.655 -15.219 -25.467 1.00 59.59 196 VAL A N 1
ATOM 1476 C CA . VAL A 1 196 ? 24.192 -15.181 -25.442 1.00 59.59 196 VAL A CA 1
ATOM 1477 C C . VAL A 1 196 ? 23.793 -15.120 -26.909 1.00 59.59 196 VAL A C 1
ATOM 1479 O O . VAL A 1 196 ? 24.108 -14.142 -27.576 1.00 59.59 196 VAL A O 1
ATOM 1482 N N . GLY A 1 197 ? 23.251 -16.216 -27.447 1.00 56.53 197 GLY A N 1
ATOM 1483 C CA . GLY A 1 197 ? 22.906 -16.313 -28.869 1.00 56.53 197 GLY A CA 1
ATOM 1484 C C . GLY A 1 197 ? 22.090 -15.110 -29.350 1.00 56.53 197 GLY A C 1
ATOM 1485 O O . GLY A 1 197 ? 21.432 -14.453 -28.549 1.00 56.53 197 GLY A O 1
ATOM 1486 N N . ASP A 1 198 ? 22.170 -14.820 -30.644 1.00 62.72 198 ASP A N 1
ATOM 1487 C CA . ASP A 1 198 ? 21.458 -13.703 -31.260 1.00 62.72 198 ASP A CA 1
ATOM 1488 C C . ASP A 1 198 ? 19.933 -13.910 -31.145 1.00 62.72 198 ASP A C 1
ATOM 1490 O O . ASP A 1 198 ? 19.432 -14.862 -31.748 1.00 62.72 198 ASP A O 1
ATOM 1494 N N . PRO A 1 199 ? 19.206 -13.118 -30.325 1.00 61.19 199 PRO A N 1
ATOM 1495 C CA . PRO A 1 199 ? 17.767 -13.292 -30.144 1.00 61.19 199 PRO A CA 1
ATOM 1496 C C . PRO A 1 199 ? 17.001 -13.027 -31.445 1.00 61.19 199 PRO A C 1
ATOM 1498 O O . PRO A 1 199 ? 16.019 -13.717 -31.689 1.00 61.19 199 PRO A O 1
ATOM 1501 N N . GLU A 1 200 ? 17.532 -12.157 -32.314 1.00 64.62 200 GLU A N 1
ATOM 1502 C CA . GLU A 1 200 ? 16.987 -11.846 -33.646 1.00 64.62 200 GLU A CA 1
ATOM 1503 C C . GLU A 1 200 ? 17.124 -13.031 -34.625 1.00 64.62 200 GLU A C 1
ATOM 1505 O O . GLU A 1 200 ? 16.549 -13.057 -35.717 1.00 64.62 200 GLU A O 1
ATOM 1510 N N . LEU A 1 201 ? 17.891 -14.068 -34.261 1.00 61.09 201 LEU A N 1
ATOM 1511 C CA . LEU A 1 201 ? 18.099 -15.245 -35.096 1.00 61.09 201 LEU A CA 1
ATOM 1512 C C . LEU A 1 201 ? 16.927 -16.231 -34.960 1.00 61.09 201 LEU A C 1
ATOM 1514 O O . LEU A 1 201 ? 17.042 -17.290 -34.341 1.00 61.09 201 LEU A O 1
ATOM 1518 N N . GLY A 1 202 ? 15.805 -15.910 -35.605 1.00 59.41 202 GLY A N 1
ATOM 1519 C CA . GLY A 1 202 ? 14.660 -16.814 -35.759 1.00 59.41 202 GLY A CA 1
ATOM 1520 C C . GLY A 1 202 ? 13.379 -16.384 -35.047 1.00 59.41 202 GLY A C 1
ATOM 1521 O O . GLY A 1 202 ? 12.387 -17.113 -35.139 1.00 59.41 202 GLY A O 1
ATOM 1522 N N . ASP A 1 203 ? 13.367 -15.226 -34.390 1.00 58.16 203 ASP A N 1
ATOM 1523 C CA . ASP A 1 203 ? 12.131 -14.483 -34.178 1.00 58.16 203 ASP A CA 1
ATOM 1524 C C . ASP A 1 203 ? 11.870 -13.570 -35.392 1.00 58.16 203 ASP A C 1
ATOM 1526 O O . ASP A 1 203 ? 12.708 -13.391 -36.273 1.00 58.16 203 ASP A O 1
ATOM 1530 N N . THR A 1 204 ? 10.635 -13.125 -35.572 1.00 57.31 204 THR A N 1
ATOM 1531 C CA . THR A 1 204 ? 10.220 -12.363 -36.761 1.00 57.31 204 THR A CA 1
ATOM 1532 C C . THR A 1 204 ? 10.541 -10.874 -36.632 1.00 57.31 204 THR A C 1
ATOM 1534 O O . THR A 1 204 ? 9.795 -10.059 -37.183 1.00 57.31 204 THR A O 1
ATOM 1537 N N . ASP A 1 205 ? 11.567 -10.515 -35.858 1.00 59.41 205 ASP A N 1
ATOM 1538 C CA . ASP A 1 205 ? 11.941 -9.121 -35.663 1.00 59.41 205 ASP A CA 1
ATOM 1539 C C . ASP A 1 205 ? 12.483 -8.525 -36.971 1.00 59.41 205 ASP A C 1
ATOM 1541 O O . ASP A 1 205 ? 13.256 -9.144 -37.705 1.00 59.41 205 ASP A O 1
ATOM 1545 N N . ALA A 1 206 ? 11.955 -7.363 -37.342 1.00 57.28 206 ALA A N 1
ATOM 1546 C CA . ALA A 1 206 ? 12.008 -6.850 -38.710 1.00 57.28 206 ALA A CA 1
ATOM 1547 C C . ALA A 1 206 ? 13.019 -5.716 -38.901 1.00 57.28 206 ALA A C 1
ATOM 1549 O O . ALA A 1 206 ? 13.324 -5.371 -40.047 1.00 57.28 206 ALA A O 1
ATOM 1550 N N . ASP A 1 207 ? 13.510 -5.114 -37.818 1.00 70.69 207 ASP A N 1
ATOM 1551 C CA . ASP A 1 207 ? 14.468 -4.012 -37.891 1.00 70.69 207 ASP A CA 1
ATOM 1552 C C . ASP A 1 207 ? 15.928 -4.491 -38.010 1.00 70.69 207 ASP A C 1
ATOM 1554 O O . ASP A 1 207 ? 16.740 -3.768 -38.599 1.00 70.69 207 ASP A O 1
ATOM 1558 N N . ASN A 1 208 ? 16.224 -5.733 -37.587 1.00 67.06 208 ASN A N 1
ATOM 1559 C CA . ASN A 1 208 ? 17.498 -6.449 -37.756 1.00 67.06 208 ASN A CA 1
ATOM 1560 C C . ASN A 1 208 ? 18.699 -5.558 -37.376 1.00 67.06 208 ASN A C 1
ATOM 1562 O O . ASN A 1 208 ? 19.712 -5.483 -38.092 1.00 67.06 208 ASN A O 1
ATOM 1566 N N . ASP A 1 209 ? 18.540 -4.790 -36.296 1.00 74.56 2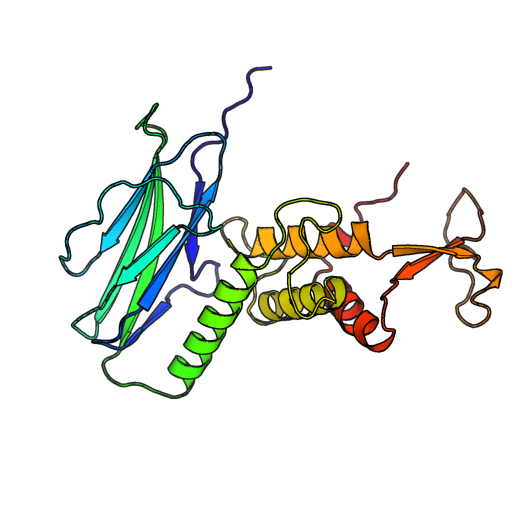09 ASP A N 1
ATOM 1567 C CA . ASP A 1 209 ? 19.493 -3.772 -35.862 1.00 74.56 209 ASP A CA 1
ATOM 1568 C C . ASP A 1 209 ? 20.633 -4.350 -34.995 1.00 74.56 209 ASP A C 1
ATOM 1570 O O . ASP A 1 209 ? 21.604 -3.644 -34.660 1.00 74.56 209 ASP A O 1
ATOM 1574 N N . ASN A 1 210 ? 20.585 -5.668 -34.756 1.00 74.12 210 ASN A N 1
ATOM 1575 C CA . ASN A 1 210 ? 21.584 -6.488 -34.093 1.00 74.12 210 ASN A CA 1
ATOM 1576 C C . ASN A 1 210 ? 21.782 -6.066 -32.621 1.00 74.12 210 ASN A C 1
ATOM 1578 O O . ASN A 1 210 ? 22.918 -6.105 -32.097 1.00 74.12 210 ASN A O 1
ATOM 1582 N N . LYS A 1 211 ? 20.705 -5.611 -31.966 1.00 75.12 211 LYS A N 1
ATOM 1583 C CA . LYS A 1 211 ? 20.669 -5.116 -30.587 1.00 75.12 211 LYS A CA 1
ATOM 1584 C C . LYS A 1 211 ? 19.929 -6.074 -29.661 1.00 75.12 211 LYS A C 1
ATOM 1586 O O . LYS A 1 211 ? 18.881 -6.619 -29.946 1.00 75.12 211 LYS A O 1
ATOM 1591 N N . GLY A 1 212 ? 20.457 -6.193 -28.450 1.00 73.31 212 GLY A N 1
ATOM 1592 C CA . GLY A 1 212 ? 19.767 -6.819 -27.328 1.00 73.31 212 GLY A CA 1
ATOM 1593 C C . GLY A 1 212 ? 19.499 -5.827 -26.206 1.00 73.31 212 GLY A C 1
ATOM 1594 O O . GLY A 1 212 ? 20.014 -4.704 -26.186 1.00 73.31 212 GLY A O 1
ATOM 1595 N N . LEU A 1 213 ? 18.753 -6.281 -25.203 1.00 76.12 213 LEU A N 1
ATOM 1596 C CA . LEU A 1 213 ? 18.537 -5.547 -23.960 1.00 76.12 213 LEU A CA 1
ATOM 1597 C C . LEU A 1 213 ? 19.465 -6.059 -22.857 1.00 76.12 213 LEU A C 1
ATOM 1599 O O . LEU A 1 213 ? 19.568 -7.256 -22.590 1.00 76.12 213 LEU A O 1
ATOM 1603 N N . ARG A 1 214 ? 20.112 -5.129 -22.150 1.00 77.19 214 ARG A N 1
ATOM 1604 C CA . ARG A 1 214 ? 20.843 -5.408 -20.909 1.00 77.19 214 ARG A CA 1
ATOM 1605 C C . ARG A 1 214 ? 20.315 -4.547 -19.779 1.00 77.19 214 ARG A C 1
ATOM 1607 O O . ARG A 1 214 ? 20.348 -3.324 -19.876 1.00 77.19 214 ARG A O 1
ATOM 1614 N N . PHE A 1 215 ? 19.969 -5.178 -18.663 1.00 78.50 215 PHE A N 1
ATOM 1615 C CA . PHE A 1 215 ? 19.663 -4.475 -17.421 1.00 78.50 215 PHE A CA 1
ATOM 1616 C C . PHE A 1 215 ? 20.950 -4.037 -16.728 1.00 78.50 215 PHE A C 1
ATOM 1618 O O . PHE A 1 215 ? 21.787 -4.854 -16.329 1.00 78.50 215 PHE A O 1
ATOM 1625 N N . GLN A 1 216 ? 21.134 -2.727 -16.624 1.00 73.25 216 GLN A N 1
ATOM 1626 C CA . GLN A 1 216 ? 22.324 -2.127 -16.046 1.00 73.25 216 GLN A CA 1
ATOM 1627 C C . GLN A 1 216 ? 22.123 -1.861 -14.558 1.00 73.25 216 GLN A C 1
ATOM 1629 O O . GLN A 1 216 ? 21.048 -1.498 -14.110 1.00 73.25 216 GLN A O 1
ATOM 1634 N N . SER A 1 217 ? 23.185 -2.009 -13.777 1.00 67.25 217 SER A N 1
ATOM 1635 C CA . SER A 1 217 ? 23.256 -1.503 -12.410 1.00 67.25 217 SER A CA 1
ATOM 1636 C C . SER A 1 217 ? 24.633 -0.887 -12.226 1.00 67.25 217 SER A C 1
ATOM 1638 O O . SER A 1 217 ? 25.610 -1.365 -12.808 1.00 67.25 217 SER A O 1
ATOM 1640 N N . THR A 1 218 ? 24.738 0.139 -11.380 1.00 61.16 218 THR A N 1
ATOM 1641 C CA . THR A 1 218 ? 26.047 0.699 -10.994 1.00 61.16 218 THR A CA 1
ATOM 1642 C C . THR A 1 218 ? 26.941 -0.347 -10.314 1.00 61.16 218 THR A C 1
ATOM 1644 O O . THR A 1 218 ? 28.152 -0.176 -10.219 1.00 61.16 218 THR A O 1
ATOM 1647 N N . THR A 1 219 ? 26.348 -1.456 -9.864 1.00 62.75 219 THR A N 1
ATOM 1648 C CA . THR A 1 219 ? 27.010 -2.583 -9.210 1.00 62.75 219 THR A CA 1
ATOM 1649 C C . THR A 1 219 ? 26.372 -3.900 -9.675 1.00 62.75 219 THR A C 1
ATOM 1651 O O . THR A 1 219 ? 25.182 -4.144 -9.467 1.00 62.75 219 THR A O 1
ATOM 1654 N N . GLN A 1 220 ? 27.171 -4.763 -10.315 1.00 60.62 220 GLN A N 1
ATOM 1655 C CA . GLN A 1 220 ? 26.708 -5.986 -11.000 1.00 60.62 220 GLN A CA 1
ATOM 1656 C C . GLN A 1 220 ? 25.976 -6.981 -10.078 1.00 60.62 220 GLN A C 1
ATOM 1658 O O . GLN A 1 220 ? 25.133 -7.744 -10.537 1.00 60.62 220 GLN A O 1
ATOM 1663 N N . ASN A 1 221 ? 26.235 -6.927 -8.768 1.00 65.88 221 ASN A N 1
ATOM 1664 C CA . ASN A 1 221 ? 25.644 -7.833 -7.778 1.00 65.88 221 ASN A CA 1
ATOM 1665 C C . ASN A 1 221 ? 24.146 -7.607 -7.528 1.00 65.88 221 ASN A C 1
ATOM 1667 O O . ASN A 1 221 ? 23.517 -8.436 -6.879 1.00 65.88 221 ASN A O 1
ATOM 1671 N N . TYR A 1 222 ? 23.571 -6.502 -8.010 1.00 71.62 222 TYR A N 1
ATOM 1672 C CA . TYR A 1 222 ? 22.180 -6.156 -7.709 1.00 71.62 222 TYR A CA 1
ATOM 1673 C C . TYR A 1 222 ? 21.208 -6.326 -8.875 1.00 71.62 222 TYR A C 1
ATOM 1675 O O . TYR A 1 222 ? 19.996 -6.303 -8.664 1.00 71.62 222 TYR A O 1
ATOM 1683 N N . THR A 1 223 ? 21.719 -6.552 -10.086 1.00 75.75 223 THR A N 1
ATOM 1684 C CA . THR A 1 223 ? 20.900 -6.914 -11.250 1.00 75.75 223 THR A CA 1
ATOM 1685 C C . THR A 1 223 ? 20.017 -8.149 -11.004 1.00 75.75 223 THR A C 1
ATOM 1687 O O . THR A 1 223 ? 18.858 -8.109 -11.417 1.00 75.75 223 THR A O 1
ATOM 1690 N N . PRO A 1 224 ? 20.462 -9.202 -10.280 1.00 83.00 224 PRO A N 1
ATOM 1691 C CA . PRO A 1 224 ? 19.620 -10.371 -10.025 1.00 83.00 224 PRO A CA 1
ATOM 1692 C C . PRO A 1 224 ? 18.292 -10.063 -9.321 1.00 83.00 224 PRO A C 1
ATOM 1694 O O . PRO A 1 224 ? 17.290 -10.684 -9.654 1.00 83.00 224 PRO A O 1
ATOM 1697 N N . PHE A 1 225 ? 18.241 -9.093 -8.398 1.00 84.44 225 PHE A N 1
ATOM 1698 C CA . PHE A 1 225 ? 16.997 -8.756 -7.688 1.00 84.44 225 PHE A CA 1
ATOM 1699 C C . PHE A 1 225 ? 15.944 -8.143 -8.612 1.00 84.44 225 PHE A C 1
ATOM 1701 O O . PHE A 1 225 ? 14.770 -8.475 -8.496 1.00 84.44 225 PHE A O 1
ATOM 1708 N N . MET A 1 226 ? 16.367 -7.292 -9.553 1.00 85.81 226 MET A N 1
ATOM 1709 C CA . MET A 1 226 ? 15.470 -6.750 -10.579 1.00 85.81 226 MET A CA 1
ATOM 1710 C C . MET A 1 226 ? 14.959 -7.860 -11.492 1.00 85.81 226 MET A C 1
ATOM 1712 O O . MET A 1 226 ? 13.761 -7.951 -11.729 1.00 85.81 226 MET A O 1
ATOM 1716 N N . MET A 1 227 ? 15.854 -8.739 -11.953 1.00 83.62 227 MET A N 1
ATOM 1717 C CA . MET A 1 227 ? 15.474 -9.835 -12.846 1.00 83.62 227 MET A CA 1
ATOM 1718 C C . MET A 1 227 ? 14.490 -10.804 -12.185 1.00 83.62 227 MET A C 1
ATOM 1720 O O . MET A 1 227 ? 13.503 -11.177 -12.808 1.00 83.62 227 MET A O 1
ATOM 1724 N N . MET A 1 228 ? 14.727 -11.178 -10.923 1.00 85.62 228 MET A N 1
ATOM 1725 C CA . MET A 1 228 ? 13.805 -12.032 -10.168 1.00 85.62 228 MET A CA 1
ATOM 1726 C C . MET A 1 228 ? 12.431 -11.378 -10.011 1.00 85.62 228 MET A C 1
ATOM 1728 O O . MET A 1 228 ? 11.432 -12.052 -10.229 1.00 85.62 228 MET A O 1
ATOM 1732 N N . ALA A 1 229 ? 12.381 -10.080 -9.691 1.00 86.38 229 ALA A N 1
ATOM 1733 C CA . ALA A 1 229 ? 11.121 -9.351 -9.581 1.00 86.38 229 ALA A CA 1
ATOM 1734 C C . ALA A 1 229 ? 10.355 -9.314 -10.911 1.00 86.38 229 ALA A C 1
ATOM 1736 O O . ALA A 1 229 ? 9.173 -9.604 -10.928 1.00 86.38 229 ALA A O 1
ATOM 1737 N N . MET A 1 230 ? 11.014 -9.042 -12.043 1.00 83.06 230 MET A N 1
ATOM 1738 C CA . MET A 1 230 ? 10.338 -9.031 -13.353 1.00 83.06 230 MET A CA 1
ATOM 1739 C C . MET A 1 230 ? 9.764 -10.397 -13.739 1.00 83.06 230 MET A C 1
ATOM 1741 O O . MET A 1 230 ? 8.676 -10.471 -14.300 1.00 83.06 230 MET A O 1
ATOM 1745 N N . VAL A 1 231 ? 10.503 -11.478 -13.463 1.00 79.81 231 VAL A N 1
ATOM 1746 C CA . VAL A 1 231 ? 10.031 -12.841 -13.747 1.00 79.81 231 VAL A CA 1
ATOM 1747 C C . VAL A 1 231 ? 8.831 -13.188 -12.868 1.00 79.81 231 VAL A C 1
ATOM 1749 O O . VAL A 1 231 ? 7.901 -13.832 -13.340 1.00 79.81 231 VAL A O 1
ATOM 1752 N N . ASN A 1 232 ? 8.849 -12.760 -11.606 1.00 77.50 232 ASN A N 1
ATOM 1753 C CA . ASN A 1 232 ? 7.785 -13.043 -10.649 1.00 77.50 232 ASN A CA 1
ATOM 1754 C C . ASN A 1 232 ? 6.532 -12.178 -10.878 1.00 77.50 232 ASN A C 1
ATOM 1756 O O . ASN A 1 232 ? 5.419 -12.678 -10.750 1.00 77.50 232 ASN A O 1
ATOM 1760 N N . ALA A 1 233 ? 6.713 -10.929 -11.315 1.00 69.25 233 ALA A N 1
ATOM 1761 C CA . ALA A 1 233 ? 5.643 -10.004 -11.688 1.00 69.25 233 ALA A CA 1
ATOM 1762 C C . ALA A 1 233 ? 4.938 -10.378 -13.000 1.00 69.25 233 ALA A C 1
ATOM 1764 O O . ALA A 1 233 ? 3.949 -9.749 -13.372 1.00 69.25 233 ALA A O 1
ATOM 1765 N N . GLY A 1 234 ? 5.475 -11.345 -13.750 1.00 61.81 234 GLY A N 1
ATOM 1766 C CA . GLY A 1 234 ? 5.042 -11.660 -15.103 1.00 61.81 234 GLY A CA 1
ATOM 1767 C C . GLY A 1 234 ? 3.613 -12.193 -15.172 1.00 61.81 234 GLY A C 1
ATOM 1768 O O . GLY A 1 234 ? 3.399 -13.401 -15.124 1.00 61.81 234 GLY A O 1
ATOM 1769 N N . SER A 1 235 ? 2.644 -11.306 -15.398 1.00 60.56 235 SER A N 1
ATOM 1770 C CA . SER A 1 235 ? 1.350 -11.686 -15.963 1.00 60.56 235 SER A CA 1
ATOM 1771 C C . SER A 1 235 ? 1.467 -11.815 -17.489 1.00 60.56 235 SER A C 1
ATOM 1773 O O . SER A 1 235 ? 2.273 -11.145 -18.144 1.00 60.56 235 SER A O 1
ATOM 1775 N N . LEU A 1 236 ? 0.635 -12.667 -18.097 1.00 52.06 236 LEU A N 1
ATOM 1776 C CA . LEU A 1 236 ? 0.554 -12.828 -19.560 1.00 52.06 236 LEU A CA 1
ATOM 1777 C C . LEU A 1 236 ? 0.279 -11.503 -20.299 1.00 52.06 236 LEU A C 1
ATOM 1779 O O . LEU A 1 236 ? 0.625 -11.379 -21.474 1.00 52.06 236 LEU A O 1
ATOM 1783 N N . ALA A 1 237 ? -0.348 -10.534 -19.625 1.00 53.19 237 ALA A N 1
ATOM 1784 C CA . ALA A 1 237 ? -0.612 -9.201 -20.155 1.00 53.19 237 ALA A CA 1
ATOM 1785 C C . ALA A 1 237 ? 0.646 -8.315 -20.126 1.00 53.19 237 ALA A C 1
ATOM 1787 O O . ALA A 1 237 ? 0.975 -7.716 -21.148 1.00 53.19 237 ALA A O 1
ATOM 1788 N N . ALA A 1 238 ? 1.393 -8.309 -19.015 1.00 52.66 238 ALA A N 1
ATOM 1789 C CA . ALA A 1 238 ? 2.646 -7.559 -18.882 1.00 52.66 238 ALA A CA 1
ATOM 1790 C C . ALA A 1 238 ? 3.740 -8.063 -19.841 1.00 52.66 238 ALA A C 1
ATOM 1792 O O . ALA A 1 238 ? 4.514 -7.276 -20.372 1.00 52.66 238 ALA A O 1
ATOM 1793 N N . GLY A 1 239 ? 3.768 -9.369 -20.136 1.00 49.38 239 GLY A N 1
ATOM 1794 C CA . GLY A 1 239 ? 4.682 -9.942 -21.132 1.00 49.38 239 GLY A CA 1
ATOM 1795 C C . GLY A 1 239 ? 4.334 -9.624 -22.594 1.00 49.38 239 GLY A C 1
ATOM 1796 O O . GLY A 1 239 ? 5.103 -9.981 -23.483 1.00 49.38 239 GLY A O 1
ATOM 1797 N N . ARG A 1 240 ? 3.173 -9.007 -22.869 1.00 46.72 240 ARG A N 1
ATOM 1798 C CA . ARG A 1 240 ? 2.697 -8.685 -24.229 1.00 46.72 240 ARG A CA 1
ATOM 1799 C C . ARG A 1 240 ? 2.670 -7.190 -24.543 1.00 46.72 240 ARG A C 1
ATOM 1801 O O . ARG A 1 240 ? 2.650 -6.838 -25.721 1.00 46.72 240 ARG A O 1
ATOM 1808 N N . SER A 1 241 ? 2.642 -6.320 -23.537 1.00 43.62 241 SER A N 1
ATOM 1809 C CA . SER A 1 241 ? 2.657 -4.870 -23.728 1.00 43.62 241 SER A CA 1
ATOM 1810 C C . SER A 1 241 ? 4.089 -4.348 -23.706 1.00 43.62 241 SER A C 1
ATOM 1812 O O . SER A 1 241 ? 4.643 -4.126 -22.637 1.00 43.62 241 SER A O 1
ATOM 1814 N N . ASP A 1 242 ? 4.685 -4.258 -24.892 1.00 41.81 242 ASP A N 1
ATOM 1815 C CA . ASP A 1 242 ? 5.545 -3.158 -25.366 1.00 41.81 242 ASP A CA 1
ATOM 1816 C C . ASP A 1 242 ? 6.345 -3.645 -26.583 1.00 41.81 242 ASP A C 1
ATOM 1818 O O . ASP A 1 242 ? 7.573 -3.639 -26.614 1.00 41.81 242 ASP A O 1
ATOM 1822 N N . VAL A 1 243 ? 5.628 -4.060 -27.633 1.00 34.38 243 VAL A N 1
ATOM 1823 C CA . VAL A 1 243 ? 6.164 -3.902 -28.989 1.00 34.38 243 VAL A CA 1
ATOM 1824 C C . VAL A 1 243 ? 5.950 -2.431 -29.317 1.00 34.38 243 VAL A C 1
ATOM 1826 O O . VAL A 1 243 ? 4.858 -2.023 -29.715 1.00 34.38 243 VAL A O 1
ATOM 1829 N N . VAL A 1 244 ? 6.962 -1.615 -29.028 1.00 31.86 244 VAL A N 1
ATOM 1830 C CA . VAL A 1 244 ? 7.009 -0.222 -29.474 1.00 31.86 244 VAL A CA 1
ATOM 1831 C C . VAL A 1 244 ? 7.058 -0.258 -31.000 1.00 31.86 244 VAL A C 1
ATOM 1833 O O . VAL A 1 244 ? 8.069 -0.645 -31.575 1.00 31.86 244 VAL A O 1
ATOM 1836 N N . THR A 1 245 ? 5.941 0.077 -31.645 1.00 30.72 245 THR A N 1
ATOM 1837 C CA . THR A 1 245 ? 5.903 0.415 -33.078 1.00 30.72 245 THR A CA 1
ATOM 1838 C C . THR A 1 245 ? 6.611 1.728 -33.353 1.00 30.72 245 THR A C 1
ATOM 1840 O O . THR A 1 245 ? 6.412 2.657 -32.534 1.00 30.72 245 THR A O 1
#

pLDDT: mean 80.39, std 14.83, range [30.72, 97.44]

Solvent-accessible surface area (backbone atoms only — not comparable to full-atom values): 13997 Å² total; per-residue (Å²): 132,83,78,74,73,50,64,54,43,49,30,36,54,68,46,44,100,87,42,81,59,39,79,44,50,40,69,41,80,40,81,46,44,27,38,75,47,58,77,67,78,43,32,31,31,46,38,49,69,83,73,56,78,56,52,68,76,40,61,69,58,100,53,83,49,43,72,49,78,50,62,47,82,57,57,41,81,43,41,41,33,45,38,38,26,30,82,94,41,72,84,42,53,27,67,29,72,33,38,30,45,26,35,80,70,89,50,71,68,59,55,51,51,50,54,47,53,50,51,50,57,54,50,68,64,30,46,31,90,58,74,93,52,33,28,21,20,68,57,94,81,42,36,58,36,35,21,13,51,50,41,43,52,40,39,78,71,66,37,33,81,85,44,55,92,61,20,70,54,25,62,54,42,51,34,25,51,51,22,47,69,69,64,28,55,40,83,38,57,42,86,81,35,83,87,55,75,65,72,70,73,82,49,91,67,83,78,80,78,57,64,41,82,40,72,60,54,103,49,77,88,35,41,60,37,36,55,52,26,55,64,71,52,57,42,81,63,65,76,62,70,75,79,79,125